Protein AF-A0A2J0MBX1-F1 (afdb_monomer)

pLDDT: mean 91.14, std 8.93, range [46.31, 98.25]

Radius of gyration: 15.86 Å; Cα contacts (8 Å, |Δi|>4): 265; chains: 1; bounding box: 44×38×38 Å

Mean predicted aligned error: 4.14 Å

Sequence (177 aa):
MKVDQFVPEKECLLCNGCCRYSQKQTVWAPLFLFDEIIGLTTKNIVPCCLFTHIDSHAGEAARIDLIEAEGGLFICPCFGLETNKCKIYAHRPFDCQLYPFLLARVSDKAYLAIDENCPYVKKFGSTQAMKDYVRYLVEFFSLVNIIKVIKGNPQIVQEYPHGVKILTLLPKLIGLK

Solvent-accessible surface area (backbone atoms only — not comparable to full-atom values): 10379 Å² total; per-residue (Å²): 123,88,70,78,68,85,64,51,66,72,61,56,52,72,47,85,66,76,63,58,37,87,49,68,81,53,90,83,46,55,45,28,47,33,70,54,49,52,60,31,33,80,66,68,74,42,71,65,83,40,38,75,64,48,63,98,52,94,78,53,58,26,43,52,53,46,40,84,46,82,93,75,32,19,27,41,74,54,46,36,78,93,74,48,38,57,78,44,65,95,69,54,34,49,51,63,43,48,44,59,40,45,43,32,44,56,95,65,34,32,25,41,24,34,39,63,76,40,69,66,40,71,74,43,61,84,39,69,68,43,56,52,50,51,50,51,50,56,54,53,57,63,34,70,69,48,37,50,52,44,68,76,35,39,81,66,46,35,74,73,95,68,63,64,47,81,72,44,79,38,80,81,50,57,78,58,114

Secondary structure (DSSP, 8-state):
-----SS-HHHHHH-SSTTEESSSS-TTSPEE-HHHHHHHHTTTSS-GGG-TT--SSTT--EEPPPEE-GGG-EE-TTEEGGGTEETTGGG--HHHHHTTEEEEEETTEEEEEEETT-HHHHHHTTSHHHHHHHHHHHHHTTSHHHHHHHHT-GGGSB---SSEEEEEE-GGGTT--

Structure (mmCIF, N/CA/C/O backbone):
data_AF-A0A2J0MBX1-F1
#
_entry.id   AF-A0A2J0MBX1-F1
#
loop_
_atom_site.group_PDB
_atom_site.id
_atom_site.type_symbol
_atom_site.label_atom_id
_atom_site.label_alt_id
_atom_site.label_comp_id
_atom_site.label_asym_id
_atom_site.label_entity_id
_atom_site.label_seq_id
_atom_site.pdbx_PDB_ins_code
_atom_site.Cartn_x
_atom_site.Cartn_y
_atom_site.Cartn_z
_atom_site.occupancy
_atom_site.B_iso_or_equiv
_atom_site.auth_seq_id
_atom_site.auth_comp_id
_atom_site.auth_asym_id
_atom_site.auth_atom_id
_atom_site.pdbx_PDB_model_num
ATOM 1 N N . MET A 1 1 ? -9.779 1.087 -5.135 1.00 87.75 1 MET A N 1
ATOM 2 C CA . MET A 1 1 ? -10.197 2.119 -4.144 1.00 87.75 1 MET A CA 1
ATOM 3 C C . MET A 1 1 ? -9.222 3.291 -4.229 1.00 87.75 1 MET A C 1
ATOM 5 O O . MET A 1 1 ? -8.153 3.100 -4.794 1.00 87.75 1 MET A O 1
ATOM 9 N N . LYS A 1 2 ? -9.551 4.485 -3.721 1.00 93.44 2 LYS A N 1
ATOM 10 C CA . LYS A 1 2 ? -8.602 5.613 -3.650 1.00 93.44 2 LYS A CA 1
ATOM 11 C C . LYS A 1 2 ? -8.719 6.328 -2.312 1.00 93.44 2 LYS A C 1
ATOM 13 O O . LYS A 1 2 ? -9.833 6.472 -1.813 1.00 93.44 2 LYS A O 1
ATOM 18 N N . VAL A 1 3 ? -7.581 6.758 -1.783 1.00 95.56 3 VAL A N 1
ATOM 19 C CA . VAL A 1 3 ? -7.469 7.577 -0.571 1.00 95.56 3 VAL A CA 1
ATOM 20 C C . VAL A 1 3 ? -6.581 8.778 -0.848 1.00 95.56 3 VAL A C 1
ATOM 22 O O . VAL A 1 3 ? -5.705 8.726 -1.719 1.00 95.56 3 VAL A O 1
ATOM 25 N N . ASP A 1 4 ? -6.806 9.848 -0.097 1.00 94.69 4 ASP A N 1
ATOM 26 C CA . ASP A 1 4 ? -5.941 11.020 -0.134 1.00 94.69 4 ASP A CA 1
ATOM 27 C C . ASP A 1 4 ? -4.517 10.626 0.273 1.00 94.69 4 ASP A C 1
ATOM 29 O O . ASP A 1 4 ? -4.304 9.631 0.954 1.00 94.69 4 ASP A O 1
ATOM 33 N N . GLN A 1 5 ? -3.501 11.343 -0.199 1.00 92.25 5 GLN A N 1
ATOM 34 C CA . GLN A 1 5 ? -2.116 10.979 0.100 1.00 92.25 5 GLN A CA 1
ATOM 35 C C . GLN A 1 5 ? -1.635 11.712 1.347 1.00 92.25 5 GLN A C 1
ATOM 37 O O . GLN A 1 5 ? -1.463 12.928 1.322 1.00 92.25 5 GLN A O 1
ATOM 42 N N . PHE A 1 6 ? -1.377 10.964 2.425 1.00 94.00 6 PHE A N 1
ATOM 43 C CA . PHE A 1 6 ? -0.777 11.539 3.631 1.00 94.00 6 PHE A CA 1
ATOM 44 C C . PHE A 1 6 ? 0.682 11.943 3.417 1.00 94.00 6 PHE A C 1
ATOM 46 O O . PHE A 1 6 ? 1.098 13.022 3.830 1.00 94.00 6 PHE A O 1
ATOM 53 N N . VAL A 1 7 ? 1.470 11.070 2.779 1.00 92.31 7 VAL A N 1
ATOM 54 C CA . VAL A 1 7 ? 2.867 11.362 2.447 1.00 92.31 7 VAL A CA 1
ATOM 55 C C . VAL A 1 7 ? 2.900 12.076 1.099 1.00 92.31 7 VAL A C 1
ATOM 57 O O . VAL A 1 7 ? 2.473 11.489 0.101 1.00 92.31 7 VAL A O 1
ATOM 60 N N . PRO A 1 8 ? 3.425 13.311 1.026 1.00 92.25 8 PRO A N 1
ATOM 61 C CA . PRO A 1 8 ? 3.557 14.016 -0.240 1.00 92.25 8 PRO A CA 1
ATOM 62 C C . PRO A 1 8 ? 4.431 13.241 -1.226 1.00 92.25 8 PRO A C 1
ATOM 64 O O . PRO A 1 8 ? 5.430 12.628 -0.843 1.00 92.25 8 PRO A O 1
ATOM 67 N N . GLU A 1 9 ? 4.114 13.336 -2.516 1.00 91.44 9 GLU A N 1
ATOM 68 C CA . GLU A 1 9 ? 4.845 12.613 -3.562 1.00 91.44 9 GLU A CA 1
ATOM 69 C C . GLU A 1 9 ? 6.347 12.885 -3.537 1.00 91.44 9 GLU A C 1
ATOM 71 O O . GLU A 1 9 ? 7.152 11.955 -3.563 1.00 91.44 9 GLU A O 1
ATOM 76 N N . LYS A 1 10 ? 6.726 14.157 -3.392 1.00 91.19 10 LYS A N 1
ATOM 77 C CA . LYS A 1 10 ? 8.128 14.567 -3.298 1.00 91.19 10 LYS A CA 1
ATOM 78 C C . LYS A 1 10 ? 8.862 13.865 -2.150 1.00 91.19 10 LYS A C 1
ATOM 80 O O . LYS A 1 10 ? 10.000 13.454 -2.326 1.00 91.19 10 LYS A O 1
ATOM 85 N N . GLU A 1 11 ? 8.217 13.707 -0.998 1.00 91.06 11 GLU A N 1
ATOM 86 C CA . GLU A 1 11 ? 8.810 13.047 0.172 1.00 91.06 11 GLU A CA 1
AT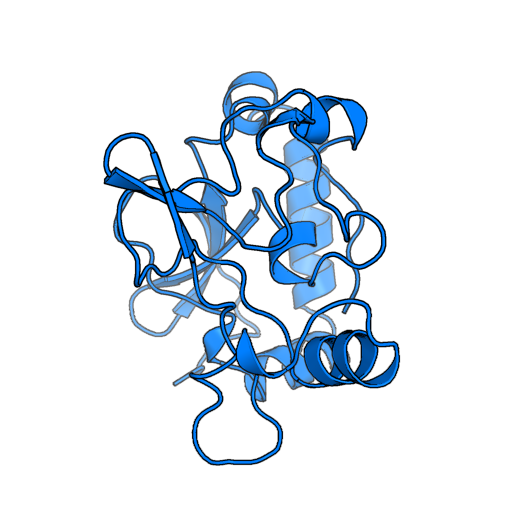OM 87 C C . GLU A 1 11 ? 8.931 11.536 -0.054 1.00 91.06 11 GLU A C 1
ATOM 89 O O . GLU A 1 11 ? 9.944 10.930 0.286 1.00 91.06 11 GLU A O 1
ATOM 94 N N . CYS A 1 12 ? 7.925 10.926 -0.689 1.00 88.81 12 CYS A N 1
ATOM 95 C CA . CYS A 1 12 ? 7.938 9.507 -1.034 1.00 88.81 12 CYS A CA 1
ATOM 96 C C . CYS A 1 12 ? 9.039 9.170 -2.055 1.00 88.81 12 CYS A C 1
ATOM 98 O O . CYS A 1 12 ? 9.789 8.221 -1.847 1.00 88.81 12 CYS A O 1
ATOM 100 N N . LEU A 1 13 ? 9.180 9.957 -3.126 1.00 87.06 13 LEU A N 1
ATOM 101 C CA . LEU A 1 13 ? 10.166 9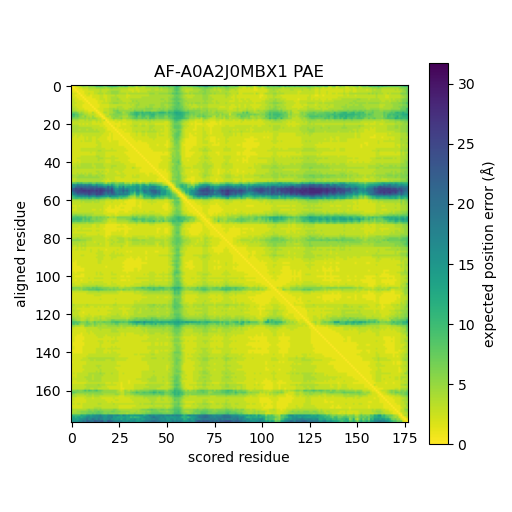.714 -4.190 1.00 87.06 13 LEU A CA 1
ATOM 102 C C . LEU A 1 13 ? 11.613 10.021 -3.771 1.00 87.06 13 LEU A C 1
ATOM 104 O O . LEU A 1 13 ? 12.551 9.502 -4.373 1.00 87.06 13 LEU A O 1
ATOM 108 N N . LEU A 1 14 ? 11.809 10.852 -2.745 1.00 88.06 14 LEU A N 1
ATOM 109 C CA . LEU A 1 14 ? 13.121 11.074 -2.127 1.00 88.06 14 LEU A CA 1
ATOM 110 C C . LEU A 1 14 ? 13.459 10.012 -1.068 1.00 88.06 14 LEU A C 1
ATOM 112 O O . LEU A 1 14 ? 14.599 9.934 -0.612 1.00 88.06 14 LEU A O 1
ATOM 116 N N . CYS A 1 15 ? 12.484 9.196 -0.663 1.00 85.06 15 CYS A N 1
ATOM 117 C CA . CYS A 1 15 ? 12.670 8.160 0.341 1.00 85.06 15 CYS A CA 1
ATOM 118 C C . CYS A 1 15 ? 13.356 6.925 -0.265 1.00 85.06 15 CYS A C 1
ATOM 120 O O . CYS A 1 15 ? 12.970 6.432 -1.323 1.00 85.06 15 CYS A O 1
ATOM 122 N N . ASN A 1 16 ? 14.339 6.377 0.451 1.00 83.62 16 ASN A N 1
ATOM 123 C CA . ASN A 1 16 ? 14.992 5.102 0.124 1.00 83.62 16 ASN A CA 1
ATOM 124 C C . ASN A 1 16 ? 14.451 3.924 0.957 1.00 83.62 16 ASN A C 1
ATOM 126 O O . ASN A 1 16 ? 15.064 2.862 0.992 1.00 83.62 16 ASN A O 1
ATOM 130 N N . GLY A 1 17 ? 13.328 4.118 1.657 1.00 81.31 17 GLY A N 1
ATOM 131 C CA . GLY A 1 17 ? 12.754 3.114 2.555 1.00 81.31 17 GLY A CA 1
ATOM 132 C C . GLY A 1 17 ? 11.987 2.018 1.817 1.00 81.31 17 GLY A C 1
ATOM 133 O O . GLY A 1 17 ? 12.333 0.847 1.897 1.00 81.31 17 GLY A O 1
ATOM 134 N N . CYS A 1 18 ? 10.930 2.389 1.095 1.00 85.94 18 CYS A N 1
ATOM 135 C CA . CYS A 1 18 ? 9.987 1.425 0.525 1.00 85.94 18 CYS A CA 1
ATOM 136 C C . CYS A 1 18 ? 10.464 0.823 -0.807 1.00 85.94 18 CYS A C 1
ATOM 138 O O . CYS A 1 18 ? 11.395 1.321 -1.443 1.00 85.94 18 CYS A O 1
ATOM 140 N N . CYS A 1 19 ? 9.755 -0.225 -1.246 1.00 92.69 19 CYS A N 1
ATOM 141 C CA . CYS A 1 19 ? 10.004 -1.014 -2.462 1.00 92.69 19 CYS A CA 1
ATOM 142 C C . CYS A 1 19 ? 11.275 -1.881 -2.445 1.00 92.69 19 CYS A C 1
ATOM 144 O O . CYS A 1 19 ? 11.653 -2.408 -3.493 1.00 92.69 19 CYS A O 1
ATOM 146 N N . ARG A 1 20 ? 11.903 -2.042 -1.275 1.00 93.69 20 ARG A N 1
ATOM 147 C CA . ARG A 1 20 ? 13.081 -2.879 -1.025 1.00 93.69 20 ARG A CA 1
ATOM 148 C C . ARG A 1 20 ? 12.805 -3.764 0.183 1.00 93.69 20 ARG A C 1
ATOM 150 O O . ARG A 1 20 ? 12.264 -3.289 1.179 1.00 93.69 20 ARG A O 1
ATOM 157 N N . TYR A 1 21 ? 13.171 -5.030 0.091 1.00 93.94 21 TYR A N 1
ATOM 158 C CA . TYR A 1 21 ? 12.755 -6.063 1.026 1.00 93.94 21 TYR A CA 1
ATOM 159 C C . TYR A 1 21 ? 13.906 -7.030 1.285 1.00 93.94 21 TYR A C 1
ATOM 161 O O . TYR A 1 21 ? 14.690 -7.340 0.389 1.00 93.94 21 TYR A O 1
ATOM 169 N N . SER A 1 22 ? 13.995 -7.530 2.515 1.00 92.94 22 SER A N 1
ATOM 170 C CA . SER A 1 22 ? 14.980 -8.544 2.911 1.00 92.94 22 SER A CA 1
ATOM 171 C C . SER A 1 22 ? 14.558 -9.970 2.546 1.00 92.94 22 SER A C 1
ATOM 173 O O . SER A 1 22 ? 15.372 -10.886 2.611 1.00 92.94 22 SER A O 1
ATOM 175 N N . GLN A 1 23 ? 13.289 -10.176 2.185 1.00 93.88 23 GLN A N 1
ATOM 176 C CA . GLN A 1 23 ? 12.707 -11.483 1.886 1.00 93.88 23 GLN A CA 1
ATOM 177 C C . GLN A 1 23 ? 11.853 -11.412 0.622 1.00 93.88 23 GLN A C 1
ATOM 179 O O . GLN A 1 23 ? 11.137 -10.433 0.412 1.00 93.88 23 GLN A O 1
ATOM 184 N N . LYS A 1 24 ? 11.894 -12.479 -0.186 1.00 93.88 24 LYS A N 1
ATOM 185 C CA . LYS A 1 24 ? 11.110 -12.606 -1.424 1.00 93.88 24 LYS A CA 1
ATOM 186 C C . LYS A 1 24 ? 9.607 -12.665 -1.167 1.00 93.88 24 LYS A C 1
ATOM 188 O O . LYS A 1 24 ? 8.833 -12.005 -1.847 1.00 93.88 24 LYS A O 1
ATOM 193 N N . GLN A 1 25 ? 9.209 -13.473 -0.189 1.00 92.19 25 GLN A N 1
ATOM 194 C CA . GLN A 1 25 ? 7.826 -13.606 0.250 1.00 92.19 25 GLN A CA 1
ATOM 195 C C . GLN A 1 25 ? 7.668 -12.813 1.538 1.00 92.19 25 GLN A C 1
ATOM 197 O O . GLN A 1 25 ? 8.291 -13.129 2.550 1.00 92.19 25 GLN A O 1
ATOM 202 N N . THR A 1 26 ? 6.879 -11.745 1.492 1.00 92.50 26 THR A N 1
ATOM 203 C CA . THR A 1 26 ? 6.712 -10.859 2.639 1.00 92.50 26 THR A CA 1
ATOM 204 C C . THR A 1 26 ? 5.374 -10.136 2.595 1.00 92.50 26 THR A C 1
ATOM 206 O O . THR A 1 26 ? 4.898 -9.739 1.531 1.00 92.50 26 THR A O 1
ATOM 209 N N . VAL A 1 27 ? 4.779 -9.917 3.769 1.00 93.06 27 VAL A N 1
ATOM 210 C CA . VAL A 1 27 ? 3.520 -9.167 3.925 1.00 93.06 27 VAL A CA 1
ATOM 211 C C . VAL A 1 27 ? 3.654 -7.683 3.560 1.00 93.06 27 VAL A C 1
ATOM 213 O O . VAL A 1 27 ? 2.653 -6.983 3.417 1.00 93.06 27 VAL A O 1
ATOM 216 N N . TRP A 1 28 ? 4.891 -7.207 3.411 1.00 93.88 28 TRP A N 1
ATOM 217 C CA . TRP A 1 28 ? 5.235 -5.832 3.052 1.00 93.88 28 TRP A CA 1
ATOM 218 C C . TRP A 1 28 ? 5.289 -5.587 1.538 1.00 93.88 28 TRP A C 1
ATOM 220 O O . TRP A 1 28 ? 5.348 -4.435 1.099 1.00 93.88 28 TRP A O 1
ATOM 230 N N . ALA A 1 29 ? 5.296 -6.652 0.729 1.00 94.75 29 ALA A N 1
ATOM 231 C CA . ALA A 1 29 ? 5.217 -6.540 -0.721 1.00 94.75 29 ALA A CA 1
ATOM 232 C C . ALA A 1 29 ? 3.825 -6.015 -1.101 1.00 94.75 29 ALA A C 1
ATOM 234 O O . ALA A 1 29 ? 2.849 -6.510 -0.540 1.00 94.75 29 ALA A O 1
ATOM 235 N N . PRO A 1 30 ? 3.686 -5.059 -2.035 1.00 95.19 30 PRO A N 1
ATOM 236 C CA . PRO A 1 30 ? 2.394 -4.439 -2.294 1.00 95.19 30 PRO A CA 1
ATOM 237 C C . PRO A 1 30 ? 1.324 -5.446 -2.712 1.00 95.19 30 PRO A C 1
ATOM 239 O O . PRO A 1 30 ? 1.546 -6.259 -3.615 1.00 95.19 30 PRO A O 1
ATOM 242 N N . LEU A 1 31 ? 0.160 -5.354 -2.077 1.00 94.88 31 LEU A N 1
ATOM 243 C CA . LEU A 1 31 ? -1.049 -6.062 -2.474 1.00 94.88 31 LEU A CA 1
ATOM 244 C C . LEU A 1 31 ? -1.851 -5.212 -3.471 1.00 94.88 31 LEU A C 1
ATOM 246 O O . LEU A 1 31 ? -2.106 -4.030 -3.242 1.00 94.88 31 LEU A O 1
ATOM 250 N N . PHE A 1 32 ? -2.283 -5.826 -4.566 1.00 95.31 32 PHE A N 1
ATOM 251 C CA . PHE A 1 32 ? -3.124 -5.207 -5.583 1.00 95.31 32 PHE A CA 1
ATOM 252 C C . PHE A 1 32 ? -4.500 -5.854 -5.562 1.00 95.31 32 PHE A C 1
ATOM 254 O O . PHE A 1 32 ? -4.608 -7.078 -5.562 1.00 95.31 32 PHE A O 1
ATOM 261 N N . LEU A 1 33 ? -5.557 -5.043 -5.593 1.00 93.69 33 LEU A N 1
ATOM 262 C CA . LEU A 1 33 ? -6.912 -5.555 -5.792 1.00 93.69 33 LEU A CA 1
ATOM 263 C C . LEU A 1 33 ? -7.064 -6.110 -7.207 1.00 93.69 33 LEU A C 1
ATOM 265 O O . LEU A 1 33 ? -6.422 -5.621 -8.135 1.00 93.69 33 LEU A O 1
ATOM 269 N N . PHE A 1 34 ? -7.976 -7.061 -7.395 1.00 92.00 34 PHE A N 1
ATOM 270 C CA . PHE A 1 34 ? -8.207 -7.671 -8.704 1.00 92.00 34 PHE A CA 1
ATOM 271 C C . PHE A 1 34 ? -8.455 -6.636 -9.817 1.00 92.00 34 PHE A C 1
ATOM 273 O O . PHE A 1 34 ? -7.783 -6.658 -10.846 1.00 92.00 34 PHE A O 1
ATOM 280 N N . ASP A 1 35 ? -9.332 -5.656 -9.581 1.00 92.75 35 ASP A N 1
ATOM 281 C CA . ASP A 1 35 ? -9.609 -4.584 -10.549 1.00 92.75 35 ASP A CA 1
ATOM 282 C C . ASP A 1 35 ? -8.369 -3.725 -10.863 1.00 92.75 35 ASP A C 1
ATOM 284 O O . ASP A 1 35 ? -8.226 -3.206 -11.973 1.00 92.75 35 ASP A O 1
ATOM 288 N N . GLU A 1 36 ? -7.451 -3.574 -9.902 1.00 95.44 36 GLU A N 1
ATOM 289 C CA . GLU A 1 36 ? -6.185 -2.860 -10.098 1.00 95.44 36 GLU A CA 1
ATOM 290 C C . GLU A 1 36 ? -5.234 -3.685 -10.974 1.00 95.44 36 GLU A C 1
ATOM 292 O O . GLU A 1 36 ? -4.646 -3.141 -11.910 1.00 95.44 36 GLU A O 1
ATOM 297 N N . ILE A 1 37 ? -5.147 -4.999 -10.738 1.00 94.44 37 ILE A N 1
ATOM 298 C CA . ILE A 1 37 ? -4.373 -5.935 -11.568 1.00 94.44 37 ILE A CA 1
ATOM 299 C C . ILE A 1 37 ? -4.902 -5.919 -13.004 1.00 94.44 37 ILE A C 1
ATOM 301 O O . ILE A 1 37 ? -4.134 -5.694 -13.943 1.00 94.44 37 ILE A O 1
ATOM 305 N N . ILE A 1 38 ? -6.211 -6.097 -13.198 1.00 93.56 38 ILE A N 1
ATOM 306 C CA . ILE A 1 38 ? -6.838 -6.069 -14.527 1.00 93.56 38 ILE A CA 1
ATOM 307 C C . ILE A 1 38 ? -6.591 -4.722 -15.209 1.00 93.56 38 ILE A C 1
ATOM 309 O O . ILE A 1 38 ? -6.163 -4.682 -16.364 1.00 93.56 38 ILE A O 1
ATOM 313 N N . GLY A 1 39 ? -6.788 -3.609 -14.501 1.00 94.38 39 GLY A N 1
ATOM 314 C CA . GLY A 1 39 ? -6.584 -2.272 -15.053 1.00 94.38 39 GLY A CA 1
ATOM 315 C C . GLY A 1 39 ? -5.144 -1.993 -15.497 1.00 94.38 39 GLY A C 1
ATOM 316 O O . GLY A 1 39 ? -4.944 -1.254 -16.462 1.00 94.38 39 GLY A O 1
ATOM 317 N N . LEU A 1 40 ? -4.149 -2.572 -14.823 1.00 95.62 40 LEU A N 1
ATOM 318 C CA . LEU A 1 40 ? -2.731 -2.419 -15.163 1.00 95.62 40 LEU A CA 1
ATOM 319 C C . LEU A 1 40 ? -2.293 -3.358 -16.288 1.00 95.62 40 LEU A C 1
ATOM 321 O O . LEU A 1 40 ? -1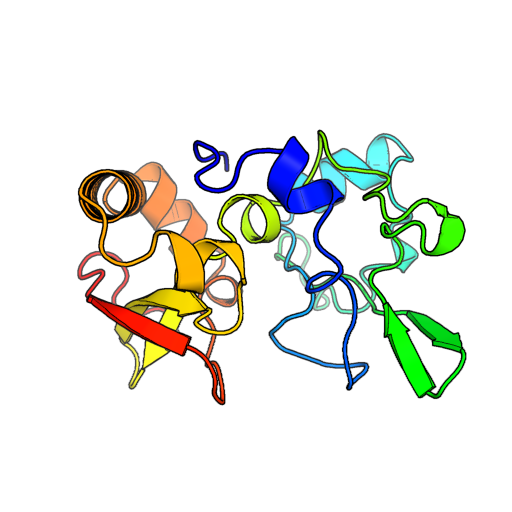.579 -2.937 -17.199 1.00 95.62 40 LEU A O 1
ATOM 325 N N . THR A 1 41 ? -2.723 -4.616 -16.232 1.00 94.12 41 THR A N 1
ATOM 326 C CA . THR A 1 41 ? -2.306 -5.664 -17.173 1.00 94.12 41 THR A CA 1
ATOM 327 C C . THR A 1 41 ? -2.938 -5.479 -18.547 1.00 94.12 41 THR A C 1
ATOM 329 O O . THR A 1 41 ? -2.230 -5.512 -19.549 1.00 94.12 41 THR A O 1
ATOM 332 N N . THR A 1 42 ? -4.234 -5.162 -18.618 1.00 94.25 42 THR A N 1
ATOM 333 C CA . THR A 1 42 ? -4.932 -4.894 -19.896 1.00 94.25 42 THR A CA 1
ATOM 334 C C . THR A 1 42 ? -4.389 -3.670 -20.634 1.00 94.25 42 THR A C 1
ATOM 336 O O . THR A 1 42 ? -4.474 -3.591 -21.857 1.00 94.25 42 THR A O 1
ATOM 339 N N . LYS A 1 43 ? -3.794 -2.722 -19.901 1.00 95.94 43 LYS A N 1
ATOM 340 C CA . LYS A 1 43 ? -3.130 -1.534 -20.454 1.00 95.94 43 LYS A CA 1
ATOM 341 C C . LYS A 1 43 ? -1.637 -1.739 -20.716 1.00 95.94 43 LYS A C 1
ATOM 343 O O . LYS A 1 43 ? -0.968 -0.783 -21.095 1.00 95.94 43 LYS A O 1
ATOM 348 N N . ASN A 1 44 ? -1.110 -2.946 -20.500 1.00 95.00 44 ASN A N 1
ATOM 349 C CA . ASN A 1 44 ? 0.315 -3.273 -20.611 1.00 95.00 44 ASN A CA 1
ATOM 350 C C . ASN A 1 44 ? 1.232 -2.390 -19.738 1.00 95.00 44 ASN A C 1
ATOM 352 O O . ASN A 1 44 ? 2.385 -2.151 -20.088 1.00 95.00 44 ASN A O 1
ATOM 356 N N . ILE A 1 45 ? 0.734 -1.898 -18.597 1.00 95.81 45 ILE A N 1
ATOM 357 C CA . ILE A 1 45 ? 1.520 -1.089 -17.648 1.00 95.81 45 ILE A CA 1
ATOM 358 C C . ILE A 1 45 ? 2.365 -1.999 -16.745 1.00 95.81 45 ILE A C 1
ATOM 360 O O . ILE A 1 45 ? 3.517 -1.689 -16.445 1.00 95.81 45 ILE A O 1
ATOM 364 N N . VAL A 1 46 ? 1.793 -3.125 -16.308 1.00 95.12 46 VAL A N 1
ATOM 365 C CA . VAL A 1 46 ? 2.469 -4.152 -15.503 1.00 95.12 46 VAL A CA 1
ATOM 366 C C . VAL A 1 46 ? 2.182 -5.521 -16.126 1.00 95.12 46 VAL A C 1
ATOM 368 O O . VAL A 1 46 ? 1.012 -5.818 -16.369 1.00 95.12 46 VAL A O 1
ATOM 371 N N . PRO A 1 47 ? 3.198 -6.361 -16.396 1.00 93.56 47 PRO A N 1
ATOM 372 C CA . PRO A 1 47 ? 2.984 -7.723 -16.880 1.00 93.56 47 PRO A CA 1
ATOM 373 C C . PRO A 1 47 ? 2.163 -8.575 -15.904 1.00 93.56 47 PRO A C 1
ATOM 375 O O . PRO A 1 47 ? 2.422 -8.573 -14.702 1.00 93.56 47 PRO A O 1
ATOM 378 N N . CYS A 1 48 ? 1.210 -9.357 -16.418 1.00 89.81 48 CYS A N 1
ATOM 379 C CA . CYS A 1 48 ? 0.383 -10.246 -15.591 1.00 89.81 48 CYS A CA 1
ATOM 380 C C . CYS A 1 48 ? 1.195 -11.349 -14.897 1.00 89.81 48 CYS A C 1
ATOM 382 O O . CYS A 1 48 ? 0.835 -11.779 -13.807 1.00 89.81 48 CYS A O 1
ATOM 384 N N . CYS A 1 49 ? 2.323 -11.758 -15.483 1.00 90.50 49 CYS A N 1
ATOM 385 C CA . CYS A 1 49 ? 3.227 -12.754 -14.913 1.00 90.50 49 CYS A CA 1
ATOM 386 C C . CYS A 1 49 ? 3.953 -12.296 -13.638 1.00 90.50 49 CYS A C 1
ATOM 388 O O . CYS A 1 49 ? 4.695 -13.086 -13.073 1.00 90.50 49 CYS A O 1
ATOM 390 N N . LEU A 1 50 ? 3.759 -11.052 -13.187 1.00 93.12 50 LEU A N 1
ATOM 391 C CA . LEU A 1 50 ? 4.252 -10.559 -11.895 1.00 93.12 50 LEU A CA 1
ATOM 392 C C . LEU A 1 50 ? 3.250 -10.775 -10.750 1.00 93.12 50 LEU A C 1
ATOM 394 O O . LEU A 1 50 ? 3.467 -10.275 -9.652 1.00 93.12 50 LEU A O 1
ATOM 398 N N . PHE A 1 51 ? 2.140 -11.463 -11.013 1.00 90.31 51 PHE A N 1
ATOM 399 C CA . PHE A 1 51 ? 1.116 -11.810 -10.031 1.00 90.31 51 PHE A CA 1
ATOM 400 C C . PHE A 1 51 ? 0.889 -13.329 -10.041 1.00 90.31 51 PHE A C 1
ATOM 402 O O . PHE A 1 51 ? -0.225 -13.800 -10.265 1.00 90.31 51 PHE A O 1
ATOM 409 N N . THR A 1 52 ? 1.954 -14.119 -9.869 1.00 77.62 52 THR A N 1
ATOM 410 C CA . THR A 1 52 ? 1.871 -15.593 -9.955 1.00 77.62 52 THR A CA 1
ATOM 411 C C . THR A 1 52 ? 1.148 -16.232 -8.772 1.00 77.62 52 THR A C 1
ATOM 413 O O . THR A 1 52 ? 0.678 -17.360 -8.886 1.00 77.62 52 THR A O 1
ATOM 416 N N . HIS A 1 53 ? 0.996 -15.494 -7.670 1.00 67.69 53 HIS A N 1
ATOM 417 C CA . HIS A 1 53 ? 0.198 -15.866 -6.501 1.00 67.69 53 HIS A CA 1
ATOM 418 C C . HIS A 1 53 ? -1.269 -15.422 -6.588 1.00 67.69 53 HIS A C 1
ATOM 420 O O . HIS A 1 53 ? -1.919 -15.275 -5.556 1.00 67.69 53 HIS A O 1
ATOM 426 N N . ILE A 1 54 ? -1.805 -15.165 -7.786 1.00 60.53 54 ILE A N 1
ATOM 427 C CA . ILE A 1 54 ? -3.261 -15.189 -7.946 1.00 60.53 54 ILE A CA 1
ATOM 428 C C . ILE A 1 54 ? -3.667 -16.623 -7.618 1.00 60.53 54 ILE A C 1
ATOM 430 O O . ILE A 1 54 ? -3.425 -17.535 -8.414 1.00 60.53 54 ILE A O 1
ATOM 434 N N . ASP A 1 55 ? -4.221 -16.826 -6.420 1.00 51.62 55 ASP A N 1
ATOM 435 C CA . ASP A 1 55 ? -4.882 -18.076 -6.089 1.00 51.62 55 ASP A CA 1
ATOM 436 C C . ASP A 1 55 ? -5.832 -18.390 -7.243 1.00 51.62 55 ASP A C 1
ATOM 438 O O . ASP A 1 55 ? -6.415 -17.493 -7.852 1.00 51.62 55 ASP A O 1
ATOM 442 N N . SER A 1 56 ? -5.911 -19.663 -7.620 1.00 46.31 56 SER A N 1
ATOM 443 C CA . SER A 1 56 ? -6.589 -20.197 -8.815 1.00 46.31 56 SER A CA 1
ATOM 444 C C . SER A 1 56 ? -8.098 -19.873 -8.939 1.00 46.31 56 SER A C 1
ATOM 446 O O . SER A 1 56 ? -8.835 -20.532 -9.673 1.00 46.31 56 SER A O 1
ATOM 448 N N . HIS A 1 57 ? -8.590 -18.881 -8.207 1.00 48.41 57 HIS A N 1
ATOM 449 C CA . HIS A 1 57 ? -9.925 -18.321 -8.206 1.00 48.41 57 HIS A CA 1
ATOM 450 C C . HIS A 1 57 ? -9.879 -16.934 -8.861 1.00 48.41 57 HIS A C 1
ATOM 452 O O . HIS A 1 57 ? -9.309 -15.972 -8.352 1.00 48.41 57 HIS A O 1
ATOM 458 N N . ALA A 1 58 ? -10.476 -16.833 -10.049 1.00 56.69 58 ALA A N 1
ATOM 459 C CA . ALA A 1 58 ? -10.620 -15.566 -10.750 1.00 56.69 58 ALA A CA 1
ATOM 460 C C . ALA A 1 58 ? -11.359 -14.547 -9.861 1.00 56.69 58 ALA A C 1
ATOM 462 O O . ALA A 1 58 ? -12.494 -14.797 -9.459 1.00 56.69 58 ALA A O 1
ATOM 463 N N . GLY A 1 59 ? -10.735 -13.396 -9.588 1.00 67.81 59 GLY A N 1
ATOM 464 C CA . GLY A 1 59 ? -11.367 -12.288 -8.862 1.00 67.81 59 GLY A CA 1
ATOM 465 C C . GLY A 1 59 ? -10.679 -11.838 -7.571 1.00 67.81 59 GLY A C 1
ATOM 466 O O . GLY A 1 59 ? -11.193 -10.929 -6.922 1.00 67.81 59 GLY A O 1
ATOM 467 N N . GLU A 1 60 ? -9.544 -12.425 -7.189 1.00 82.56 60 GLU A N 1
ATOM 468 C CA . GLU A 1 60 ? -8.894 -12.125 -5.906 1.00 82.56 60 GLU A CA 1
ATOM 469 C C . GLU A 1 60 ? -7.774 -11.076 -6.003 1.00 82.56 60 GLU A C 1
ATOM 471 O O . GLU A 1 60 ? -7.117 -10.910 -7.035 1.00 82.56 60 GLU A O 1
ATOM 476 N N . ALA A 1 61 ? -7.561 -10.334 -4.909 1.00 89.25 61 ALA A N 1
ATOM 477 C CA . ALA A 1 61 ? -6.393 -9.475 -4.748 1.00 89.25 61 ALA A CA 1
ATOM 478 C C . ALA A 1 61 ? -5.124 -10.322 -4.581 1.00 89.25 61 ALA A C 1
ATOM 480 O O . ALA A 1 61 ? -5.146 -11.316 -3.855 1.00 89.25 61 ALA A O 1
ATOM 481 N N . ALA A 1 62 ? -4.016 -9.889 -5.180 1.00 91.31 62 ALA A N 1
ATOM 482 C CA . ALA A 1 62 ? -2.748 -10.612 -5.163 1.00 91.31 62 ALA A CA 1
ATOM 483 C C . ALA A 1 62 ? -1.571 -9.683 -4.864 1.00 91.31 62 ALA A C 1
ATOM 485 O O . ALA A 1 62 ? -1.587 -8.490 -5.184 1.00 91.31 62 ALA A O 1
ATOM 486 N N . ARG A 1 63 ? -0.531 -10.234 -4.235 1.00 93.38 63 ARG A N 1
ATOM 487 C CA . ARG A 1 63 ? 0.734 -9.517 -4.053 1.00 93.38 63 ARG A CA 1
ATOM 488 C C . ARG A 1 63 ? 1.543 -9.582 -5.336 1.00 93.38 63 ARG A C 1
ATOM 490 O O . ARG A 1 63 ? 1.502 -10.581 -6.047 1.00 93.38 63 ARG A O 1
ATOM 497 N N . ILE A 1 64 ? 2.267 -8.506 -5.614 1.00 95.00 64 ILE A N 1
ATOM 498 C CA . ILE A 1 64 ? 3.226 -8.503 -6.713 1.00 95.00 64 ILE A CA 1
ATOM 499 C C . ILE A 1 64 ? 4.461 -9.325 -6.334 1.00 95.00 64 ILE A C 1
ATOM 501 O O . ILE A 1 64 ? 4.979 -9.208 -5.219 1.00 95.00 64 ILE A O 1
ATOM 505 N N . ASP A 1 65 ? 4.950 -10.119 -7.276 1.00 95.12 65 ASP A N 1
ATOM 506 C CA . ASP A 1 65 ? 6.136 -10.942 -7.095 1.00 95.12 65 ASP A CA 1
ATOM 507 C C . ASP A 1 65 ? 7.380 -10.059 -7.054 1.00 95.12 65 ASP A C 1
ATOM 509 O O . ASP A 1 65 ? 7.672 -9.294 -7.980 1.00 95.12 65 ASP A O 1
ATOM 513 N N . LEU A 1 66 ? 8.124 -10.161 -5.954 1.00 96.31 66 LEU A N 1
ATOM 514 C CA . LEU A 1 66 ? 9.384 -9.453 -5.807 1.00 96.31 66 LEU A CA 1
ATOM 515 C C . LEU A 1 66 ? 10.473 -10.117 -6.653 1.00 96.31 66 LEU A C 1
ATOM 517 O O . LEU A 1 66 ? 10.579 -11.346 -6.721 1.00 96.31 66 LEU A O 1
ATOM 521 N N . ILE A 1 67 ? 11.323 -9.284 -7.248 1.00 96.00 67 ILE A N 1
ATOM 522 C CA . ILE A 1 67 ? 12.481 -9.721 -8.030 1.00 96.00 67 ILE A CA 1
ATOM 523 C C . ILE A 1 67 ? 13.762 -9.535 -7.221 1.00 96.00 67 ILE A C 1
ATOM 525 O O . ILE A 1 67 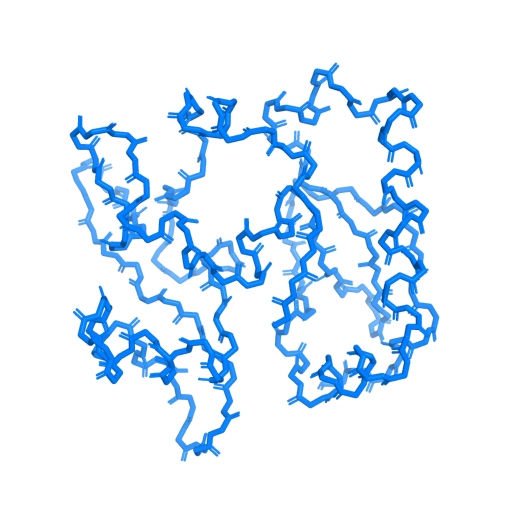? 13.859 -8.624 -6.399 1.00 96.00 67 ILE A O 1
ATOM 529 N N . GLU A 1 68 ? 14.739 -10.404 -7.451 1.00 96.12 68 GLU A N 1
ATOM 530 C CA . GLU A 1 68 ? 16.066 -10.272 -6.850 1.00 96.12 68 GLU A CA 1
ATOM 531 C C . GLU A 1 68 ? 16.800 -9.058 -7.425 1.00 96.12 68 GLU A C 1
ATOM 533 O O . GLU A 1 68 ? 16.725 -8.764 -8.620 1.00 96.12 68 GLU A O 1
ATOM 538 N N . ALA A 1 69 ? 17.502 -8.353 -6.548 1.00 92.50 69 ALA A N 1
ATOM 539 C CA . ALA A 1 69 ? 18.411 -7.266 -6.861 1.00 92.50 69 ALA A CA 1
ATOM 540 C C . ALA A 1 69 ? 19.806 -7.582 -6.300 1.00 92.50 69 ALA A C 1
ATOM 542 O O . ALA A 1 69 ? 20.001 -8.540 -5.545 1.00 92.50 69 ALA A O 1
ATOM 543 N N . GLU A 1 70 ? 20.792 -6.763 -6.661 1.00 87.44 70 GLU A N 1
ATOM 544 C CA . GLU A 1 70 ? 22.152 -6.906 -6.144 1.00 87.44 70 GLU A CA 1
ATOM 545 C C . GLU A 1 70 ? 22.202 -6.859 -4.608 1.00 87.44 70 GLU A C 1
ATOM 547 O O . GLU A 1 70 ? 21.374 -6.231 -3.942 1.00 87.44 70 GLU A O 1
ATOM 552 N N . GLY A 1 71 ? 23.193 -7.544 -4.033 1.00 86.25 71 GLY A N 1
ATOM 553 C CA . GLY A 1 71 ? 23.396 -7.579 -2.583 1.00 86.25 71 GLY A CA 1
ATOM 554 C C . GLY A 1 71 ? 22.398 -8.450 -1.813 1.00 86.25 71 GLY A C 1
ATOM 555 O O . GLY A 1 71 ? 22.304 -8.317 -0.596 1.00 86.25 71 GLY A O 1
ATOM 556 N N . GLY A 1 72 ? 21.658 -9.334 -2.493 1.00 88.31 72 GLY A N 1
ATOM 557 C CA . GLY A 1 72 ? 20.718 -10.264 -1.853 1.00 88.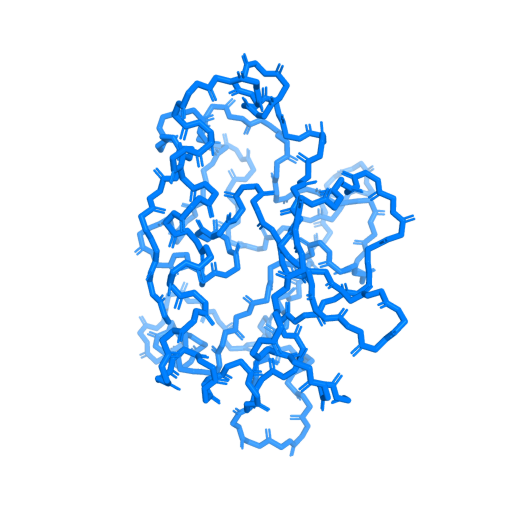31 72 GLY A CA 1
ATOM 558 C C . GLY A 1 72 ? 19.412 -9.613 -1.389 1.00 88.31 72 GLY A C 1
ATOM 559 O O . GLY A 1 72 ? 18.708 -10.172 -0.550 1.00 88.31 72 GLY A O 1
ATOM 560 N N . LEU A 1 73 ? 19.095 -8.425 -1.910 1.00 93.06 73 LEU A N 1
ATOM 561 C CA . LEU A 1 73 ? 17.829 -7.743 -1.662 1.00 93.06 73 LEU A CA 1
ATOM 562 C C . LEU A 1 73 ? 16.764 -8.189 -2.663 1.00 93.06 73 LEU A C 1
ATOM 564 O O . LEU A 1 73 ? 17.060 -8.598 -3.783 1.00 93.06 73 LEU A O 1
ATOM 568 N N . PHE A 1 74 ? 15.506 -8.023 -2.276 1.00 96.31 74 PHE A N 1
ATOM 569 C CA . PHE A 1 74 ? 14.359 -8.166 -3.163 1.00 96.31 74 PHE A CA 1
ATOM 570 C C . PHE A 1 74 ? 13.715 -6.801 -3.377 1.00 96.31 74 PHE A C 1
ATOM 572 O O . PHE A 1 74 ? 13.613 -6.001 -2.446 1.00 96.31 74 PHE A O 1
ATOM 579 N N . ILE A 1 75 ? 13.263 -6.511 -4.592 1.00 96.44 75 ILE A N 1
ATOM 580 C CA . ILE A 1 75 ? 12.625 -5.235 -4.924 1.00 96.44 75 ILE A CA 1
ATOM 581 C C . ILE A 1 75 ? 11.289 -5.448 -5.620 1.00 96.44 75 ILE A C 1
ATOM 583 O O . ILE A 1 75 ? 11.052 -6.456 -6.286 1.00 96.44 75 ILE A O 1
ATOM 587 N N . CYS A 1 76 ? 10.408 -4.458 -5.490 1.00 96.69 76 CYS A N 1
ATOM 588 C CA . CYS A 1 76 ? 9.206 -4.403 -6.314 1.00 96.69 76 CYS A CA 1
ATOM 589 C C . CYS A 1 76 ? 9.614 -4.212 -7.791 1.00 96.69 76 CYS A C 1
ATOM 591 O O . CYS A 1 76 ? 10.376 -3.291 -8.084 1.00 96.69 76 CYS A O 1
ATOM 593 N N . PRO A 1 77 ? 9.094 -4.993 -8.753 1.00 96.31 77 PRO A N 1
ATOM 594 C CA . PRO A 1 77 ? 9.478 -4.875 -10.169 1.00 96.31 77 PRO A CA 1
ATOM 595 C C . PRO A 1 77 ? 9.065 -3.530 -10.801 1.00 96.31 77 PRO A C 1
ATOM 597 O O . PRO A 1 77 ? 9.667 -3.052 -11.774 1.00 96.31 77 PRO A O 1
ATOM 600 N N . CYS A 1 78 ? 8.066 -2.863 -10.215 1.00 96.06 78 CYS A N 1
ATOM 601 C CA . CYS A 1 78 ? 7.664 -1.513 -10.599 1.00 96.06 78 CYS A CA 1
ATOM 602 C C . CYS A 1 78 ? 8.599 -0.422 -10.053 1.00 96.06 78 CYS A C 1
ATOM 604 O O . CYS A 1 78 ? 8.415 0.749 -10.384 1.00 96.06 78 CYS A O 1
ATOM 606 N N . PHE A 1 79 ? 9.584 -0.758 -9.224 1.00 95.44 79 PHE A N 1
ATOM 607 C CA . PHE A 1 79 ? 10.571 0.184 -8.716 1.00 95.44 79 PHE A CA 1
ATOM 608 C C . PHE A 1 79 ? 11.764 0.284 -9.678 1.00 95.44 79 PHE A C 1
ATOM 610 O O . PHE A 1 79 ? 12.321 -0.715 -10.127 1.00 95.44 79 PHE A O 1
ATOM 617 N N . GLY A 1 80 ? 12.128 1.506 -10.063 1.00 92.81 80 GLY A N 1
ATOM 618 C CA . GLY A 1 80 ? 13.306 1.783 -10.879 1.00 92.81 80 GLY A CA 1
ATOM 619 C C . GLY A 1 80 ? 14.500 2.097 -9.990 1.00 92.81 80 GLY A C 1
ATOM 620 O O . GLY A 1 80 ? 14.646 3.258 -9.606 1.00 92.81 80 GLY A O 1
ATOM 621 N N . LEU A 1 81 ? 15.335 1.089 -9.711 1.00 88.88 81 LEU A N 1
ATOM 622 C CA . LEU A 1 81 ? 16.486 1.175 -8.800 1.00 88.88 81 LEU A CA 1
ATOM 623 C C . LEU A 1 81 ? 17.399 2.372 -9.109 1.00 88.88 81 LEU A C 1
ATOM 625 O O . LEU A 1 81 ? 17.630 3.189 -8.225 1.00 88.88 81 LEU A O 1
ATOM 629 N N . GLU A 1 82 ? 17.780 2.548 -10.377 1.00 89.00 82 GLU A N 1
ATOM 630 C CA . GLU A 1 82 ? 18.633 3.659 -10.840 1.00 89.00 82 GLU A CA 1
ATOM 631 C C . GLU A 1 82 ? 18.012 5.044 -10.636 1.00 89.00 82 GLU A C 1
ATOM 633 O O . GLU A 1 82 ? 18.687 6.035 -10.376 1.00 89.00 82 GLU A O 1
ATOM 638 N N . THR A 1 83 ? 16.691 5.131 -10.777 1.00 90.88 83 THR A N 1
ATOM 639 C CA . THR A 1 83 ? 15.967 6.411 -10.747 1.00 90.88 83 THR A CA 1
ATOM 640 C C . THR A 1 83 ? 15.422 6.763 -9.368 1.00 90.88 83 THR A C 1
ATOM 642 O O . THR A 1 83 ? 14.943 7.879 -9.176 1.00 90.88 83 THR A O 1
ATOM 645 N N . ASN A 1 84 ? 15.422 5.799 -8.443 1.00 89.69 84 ASN A N 1
ATOM 646 C CA . ASN A 1 84 ? 14.672 5.821 -7.189 1.00 89.69 84 ASN A CA 1
ATOM 647 C C . ASN A 1 84 ? 13.183 6.196 -7.354 1.00 89.69 84 ASN A C 1
ATOM 649 O O . ASN A 1 84 ? 12.605 6.890 -6.521 1.00 89.69 84 ASN A O 1
ATOM 653 N N . LYS A 1 85 ? 12.537 5.761 -8.445 1.00 91.50 85 LYS A N 1
ATOM 654 C CA . LYS A 1 85 ? 11.137 6.107 -8.750 1.00 91.50 85 LYS A CA 1
ATOM 655 C C . LYS A 1 85 ? 10.273 4.877 -8.971 1.00 91.50 85 LYS A C 1
ATOM 657 O O . LYS A 1 85 ? 10.704 3.876 -9.538 1.00 91.50 85 LYS A O 1
ATOM 662 N N . CYS A 1 86 ? 9.010 4.977 -8.571 1.00 93.81 86 CYS A N 1
ATOM 663 C CA . CYS A 1 86 ? 7.996 4.009 -8.969 1.00 93.81 86 CYS A CA 1
ATOM 664 C C . CYS A 1 86 ? 7.574 4.282 -10.419 1.00 93.81 86 CYS A C 1
ATOM 666 O O . CYS A 1 86 ? 7.084 5.367 -10.731 1.00 93.81 86 CYS A O 1
ATOM 668 N N . LYS A 1 87 ? 7.706 3.282 -11.290 1.00 94.56 87 LYS A N 1
ATOM 669 C CA . LYS A 1 87 ? 7.301 3.334 -12.705 1.00 94.56 87 LYS A CA 1
ATOM 670 C C . LYS A 1 87 ? 5.786 3.488 -12.876 1.00 94.56 87 LYS A C 1
ATOM 672 O O . LYS A 1 87 ? 5.332 3.954 -13.911 1.00 94.56 87 LYS A O 1
ATOM 677 N N . ILE A 1 88 ? 5.013 3.125 -11.849 1.00 95.62 88 ILE A N 1
ATOM 678 C CA . ILE A 1 88 ? 3.548 3.185 -11.843 1.00 95.62 88 ILE A CA 1
ATOM 679 C C . ILE A 1 88 ? 3.011 4.171 -10.802 1.00 95.62 88 ILE A C 1
ATOM 681 O O . ILE A 1 88 ? 1.921 3.966 -10.282 1.00 95.62 88 ILE A O 1
ATOM 685 N N . TYR A 1 89 ? 3.748 5.236 -10.460 1.00 93.69 89 TYR A N 1
ATOM 686 C CA . TYR A 1 89 ? 3.395 6.107 -9.326 1.00 93.69 89 TYR A CA 1
ATOM 687 C C . TYR A 1 89 ? 1.938 6.627 -9.358 1.00 93.69 89 TYR A C 1
ATOM 689 O O . TYR A 1 89 ? 1.248 6.609 -8.336 1.00 93.69 89 TYR A O 1
ATOM 697 N N . ALA A 1 90 ? 1.449 7.011 -10.544 1.00 93.31 90 ALA A N 1
ATOM 698 C CA . ALA A 1 90 ? 0.074 7.474 -10.775 1.00 93.31 90 ALA A CA 1
ATOM 699 C C . ALA A 1 90 ? -0.990 6.354 -10.736 1.00 93.31 90 ALA A C 1
ATOM 701 O O . ALA A 1 90 ? -2.186 6.627 -10.626 1.00 93.31 90 ALA A O 1
ATOM 702 N N . HIS A 1 91 ? -0.559 5.096 -10.821 1.00 95.62 91 HIS A N 1
ATOM 703 C CA . HIS A 1 91 ? -1.389 3.891 -10.822 1.00 95.62 91 HIS A CA 1
ATOM 704 C C . HIS A 1 91 ? -1.066 2.958 -9.647 1.00 95.62 91 HIS A C 1
ATOM 706 O O . HIS A 1 91 ? -1.329 1.759 -9.722 1.00 95.62 91 HIS A O 1
ATOM 712 N N . ARG A 1 92 ? -0.467 3.491 -8.575 1.00 95.56 92 ARG A N 1
ATOM 713 C CA . ARG A 1 92 ? -0.159 2.721 -7.366 1.00 95.56 92 ARG A CA 1
ATOM 714 C C . ARG A 1 92 ? -1.420 2.022 -6.848 1.00 95.56 92 ARG A C 1
ATOM 716 O O . ARG A 1 92 ? -2.481 2.655 -6.844 1.00 95.56 92 ARG A O 1
ATOM 723 N N . PRO A 1 93 ? -1.315 0.768 -6.377 1.00 96.06 93 PRO A N 1
ATOM 724 C CA . PRO A 1 93 ? -2.452 0.085 -5.779 1.00 96.06 93 PRO A CA 1
ATOM 725 C C . PRO A 1 93 ? -2.903 0.807 -4.515 1.00 96.06 93 PRO A C 1
ATOM 727 O O . PRO A 1 93 ? -2.149 1.593 -3.927 1.00 96.06 93 PRO A O 1
ATOM 730 N N . PHE A 1 94 ? -4.119 0.504 -4.077 1.00 96.69 94 PHE A N 1
ATOM 731 C CA . PHE A 1 94 ? -4.660 1.002 -2.820 1.00 96.69 94 PHE A CA 1
ATOM 732 C C . PHE A 1 94 ? -3.692 0.800 -1.642 1.00 96.69 94 PHE A C 1
ATOM 734 O O . PHE A 1 94 ? -3.493 1.727 -0.864 1.00 96.69 94 PHE A O 1
ATOM 741 N N . ASP A 1 95 ? -3.028 -0.354 -1.563 1.00 95.50 95 ASP A N 1
ATOM 742 C CA . ASP A 1 95 ? -2.059 -0.674 -0.505 1.00 95.50 95 ASP A CA 1
ATOM 743 C C . ASP A 1 95 ? -0.883 0.328 -0.468 1.00 95.50 95 ASP A C 1
ATOM 745 O O . ASP A 1 95 ? -0.571 0.926 0.561 1.00 95.50 95 ASP A O 1
ATOM 749 N N . CYS A 1 96 ? -0.300 0.647 -1.630 1.00 95.62 96 CYS A N 1
ATOM 750 C CA . CYS A 1 96 ? 0.752 1.666 -1.744 1.00 95.62 96 CYS A CA 1
ATOM 751 C C . CYS A 1 96 ? 0.257 3.105 -1.538 1.00 95.62 96 CYS A C 1
ATOM 753 O O . CYS A 1 96 ? 1.068 3.980 -1.230 1.00 95.62 96 CYS A O 1
ATOM 755 N N . GLN A 1 97 ? -1.023 3.384 -1.798 1.00 96.12 97 GLN A N 1
ATOM 756 C CA . GLN A 1 97 ? -1.630 4.692 -1.534 1.00 96.12 97 GLN A CA 1
ATOM 757 C C . GLN A 1 97 ? -1.905 4.889 -0.040 1.00 96.12 97 GLN A C 1
ATOM 759 O O . GLN A 1 97 ? -1.834 6.020 0.437 1.00 96.12 97 GLN A O 1
ATOM 764 N N . LEU A 1 98 ? -2.233 3.810 0.674 1.00 96.56 98 LEU A N 1
ATOM 765 C CA . LEU A 1 98 ? -2.529 3.822 2.102 1.00 96.56 98 LEU A CA 1
ATOM 766 C C . LEU A 1 98 ? -1.256 3.963 2.946 1.00 96.56 98 LEU A C 1
ATOM 768 O O . LEU A 1 98 ? -1.281 4.643 3.975 1.00 96.56 98 LEU A O 1
ATOM 772 N N . TYR A 1 99 ? -0.145 3.375 2.492 1.00 95.12 99 TYR A N 1
ATOM 773 C CA . TYR A 1 99 ? 1.150 3.464 3.164 1.00 95.12 99 TYR A CA 1
ATOM 774 C C . TYR A 1 99 ? 1.517 4.927 3.498 1.00 95.12 99 TYR A C 1
ATOM 776 O O . TYR A 1 99 ? 1.448 5.799 2.625 1.00 95.12 99 TYR A O 1
ATOM 784 N N . PRO A 1 100 ? 1.931 5.240 4.742 1.00 95.50 100 PRO A N 1
ATOM 785 C CA . PRO A 1 100 ? 2.441 4.346 5.789 1.00 95.50 100 PRO A CA 1
ATOM 786 C C . PRO A 1 100 ? 1.380 3.750 6.714 1.00 95.50 100 PRO A C 1
ATOM 788 O O . PRO A 1 100 ? 1.731 3.085 7.687 1.00 95.50 100 PRO A O 1
ATOM 791 N N . PHE A 1 101 ? 0.099 4.000 6.451 1.00 97.69 101 PHE A N 1
ATOM 792 C CA . PHE A 1 101 ? -0.980 3.340 7.171 1.00 97.69 101 PHE A CA 1
ATOM 793 C C . PHE A 1 101 ? -1.225 1.951 6.602 1.00 97.69 101 PHE A C 1
ATOM 795 O O . PHE A 1 101 ? -0.968 1.689 5.429 1.00 97.69 101 PHE A O 1
ATOM 802 N N . LEU A 1 102 ? -1.723 1.066 7.456 1.00 96.62 102 LEU A N 1
ATOM 803 C CA . LEU A 1 102 ? -1.937 -0.343 7.156 1.00 96.62 102 LEU A CA 1
ATOM 804 C C . LEU A 1 102 ? -3.239 -0.807 7.813 1.00 96.62 102 LEU A C 1
ATOM 806 O O . LEU A 1 102 ? -3.659 -0.256 8.839 1.00 96.62 102 LEU A O 1
ATOM 810 N N . LEU A 1 103 ? -3.845 -1.856 7.260 1.00 97.19 103 LEU A N 1
ATOM 811 C CA . LEU A 1 103 ? -4.906 -2.599 7.935 1.00 97.19 103 LEU A CA 1
ATOM 812 C C . LEU A 1 103 ? -4.301 -3.834 8.603 1.00 97.19 103 LEU A C 1
ATOM 814 O O . LEU A 1 103 ? -3.928 -4.796 7.936 1.00 97.19 103 LEU A O 1
ATOM 818 N N . ALA A 1 104 ? -4.199 -3.806 9.929 1.00 96.88 104 ALA A N 1
ATOM 819 C CA . ALA A 1 104 ? -3.594 -4.882 10.706 1.00 96.88 104 ALA A CA 1
ATOM 820 C C . ALA A 1 104 ? -4.657 -5.820 11.294 1.00 96.88 104 ALA A C 1
ATOM 822 O O . ALA A 1 104 ? -5.688 -5.362 11.792 1.00 96.88 104 ALA A O 1
ATOM 823 N N . ARG A 1 105 ? -4.387 -7.127 11.283 1.00 95.31 105 ARG A N 1
ATOM 824 C CA . ARG A 1 105 ? -5.150 -8.148 12.005 1.00 95.31 105 ARG A CA 1
ATOM 825 C C . ARG A 1 105 ? -4.461 -8.432 13.336 1.00 95.31 105 ARG A C 1
ATOM 827 O O . ARG A 1 105 ? -3.264 -8.701 13.369 1.00 95.31 105 ARG A O 1
ATOM 834 N N . VAL A 1 106 ? -5.225 -8.377 14.425 1.00 93.25 106 VAL A N 1
ATOM 835 C CA . VAL A 1 106 ? -4.795 -8.830 15.757 1.00 93.25 106 VAL A CA 1
ATOM 836 C C . VAL A 1 106 ? -5.959 -9.584 16.389 1.00 93.25 106 VAL A C 1
ATOM 838 O O . VAL A 1 106 ? -7.012 -8.989 16.620 1.00 93.25 106 VAL A O 1
ATOM 841 N N . SER A 1 107 ? -5.784 -10.884 16.650 1.00 87.12 107 SER A N 1
ATOM 842 C CA . SER A 1 107 ? -6.802 -11.746 17.280 1.00 87.12 107 SER A CA 1
ATOM 843 C C . SER A 1 107 ? -8.198 -11.581 16.645 1.00 87.12 107 SER A C 1
ATOM 845 O O . SER A 1 107 ? -9.153 -11.188 17.317 1.00 87.12 107 SER A O 1
ATOM 847 N N . ASP A 1 108 ? -8.286 -11.803 15.327 1.00 86.75 108 ASP A N 1
ATOM 848 C CA . ASP A 1 108 ? -9.497 -11.711 14.479 1.00 86.75 108 ASP A CA 1
ATOM 849 C C . ASP A 1 108 ? -10.155 -10.328 14.347 1.00 86.75 108 ASP A C 1
ATOM 851 O O . ASP A 1 108 ? -11.234 -10.176 13.759 1.00 86.75 108 ASP A O 1
ATOM 855 N N . LYS A 1 109 ? -9.515 -9.286 14.875 1.00 93.06 109 LYS A N 1
ATOM 856 C CA . LYS A 1 109 ? -9.981 -7.904 14.761 1.00 93.06 109 LYS A CA 1
ATOM 857 C C . LYS A 1 109 ? -9.112 -7.130 13.785 1.00 93.06 109 LYS A C 1
ATOM 859 O O . LYS A 1 109 ? -7.894 -7.290 13.757 1.00 93.06 109 LYS A O 1
ATOM 864 N N . ALA A 1 110 ? -9.757 -6.261 13.016 1.00 96.44 110 ALA A N 1
ATOM 865 C CA . ALA A 1 110 ? -9.094 -5.341 12.109 1.00 96.44 110 ALA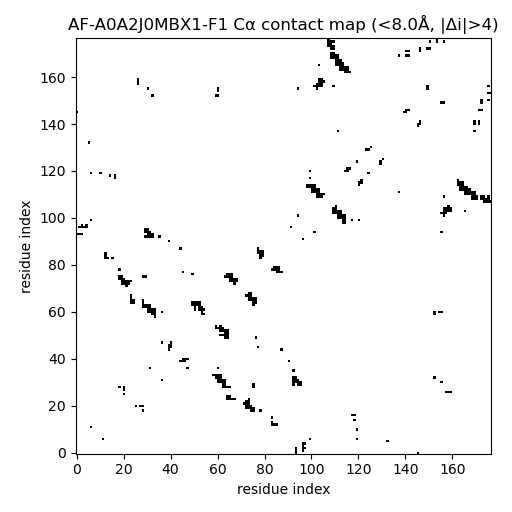 A CA 1
ATOM 866 C C . ALA A 1 110 ? -8.818 -4.002 12.801 1.00 96.44 110 ALA A C 1
ATOM 868 O O . ALA A 1 110 ? -9.698 -3.414 13.438 1.00 96.44 110 ALA A O 1
ATOM 869 N N . TYR A 1 111 ? -7.605 -3.500 12.629 1.00 97.69 111 TYR A N 1
ATOM 870 C CA . TYR A 1 111 ? -7.133 -2.244 13.188 1.00 97.69 111 TYR A CA 1
ATOM 871 C C . TYR A 1 111 ? -6.571 -1.360 12.088 1.00 97.69 111 TYR A C 1
ATOM 873 O O . TYR A 1 111 ? -5.927 -1.839 11.154 1.00 97.69 111 TYR A O 1
ATOM 881 N N . LEU A 1 112 ? -6.759 -0.053 12.247 1.00 98.06 112 LEU A N 1
ATOM 882 C CA . LEU A 1 112 ? -5.909 0.910 11.574 1.00 98.06 112 LEU A CA 1
ATOM 883 C C . LEU A 1 112 ? -4.580 0.948 12.324 1.00 98.06 112 LEU A C 1
ATOM 885 O O . LEU A 1 112 ? -4.546 1.128 13.548 1.00 98.06 112 LEU A O 1
ATOM 889 N N . ALA A 1 113 ? -3.495 0.784 11.586 1.00 97.62 113 ALA A N 1
ATOM 890 C CA . ALA A 1 113 ? -2.148 0.788 12.119 1.00 97.62 113 ALA A CA 1
ATOM 891 C C . ALA A 1 113 ? -1.223 1.637 11.244 1.00 97.62 113 ALA A C 1
ATOM 893 O O . ALA A 1 113 ? -1.624 2.117 10.181 1.00 97.62 113 ALA A O 1
ATOM 894 N N . ILE A 1 114 ? 0.004 1.845 11.709 1.00 97.06 114 ILE A N 1
ATOM 895 C CA . ILE A 1 114 ? 1.013 2.630 11.002 1.00 97.06 114 ILE A CA 1
ATOM 896 C C . ILE A 1 114 ? 2.380 1.959 11.078 1.00 97.06 114 ILE A C 1
ATOM 898 O O . ILE A 1 114 ? 2.737 1.414 12.124 1.00 97.06 114 ILE A O 1
ATOM 902 N N . ASP A 1 115 ? 3.139 2.013 9.986 1.00 95.25 115 ASP A N 1
ATOM 903 C CA . ASP A 1 115 ? 4.541 1.593 9.959 1.00 95.25 115 ASP A CA 1
ATOM 904 C C . ASP A 1 115 ? 5.428 2.659 10.619 1.00 95.25 115 ASP A C 1
ATOM 906 O O . ASP A 1 115 ? 5.619 3.766 10.098 1.00 95.25 115 ASP A O 1
ATOM 910 N N . GLU A 1 116 ? 5.993 2.319 11.776 1.00 92.50 116 GLU A N 1
ATOM 911 C CA . GLU A 1 116 ? 6.884 3.198 12.537 1.00 92.50 116 GLU A CA 1
ATOM 912 C C . GLU A 1 116 ? 8.268 3.335 11.894 1.00 92.50 116 GLU A C 1
ATOM 914 O O . GLU A 1 116 ? 9.032 4.236 12.254 1.00 92.50 116 GLU A O 1
ATOM 919 N N . ASN A 1 117 ? 8.603 2.491 10.917 1.00 91.94 117 ASN A N 1
ATOM 920 C CA . ASN A 1 117 ? 9.856 2.595 10.177 1.00 91.94 117 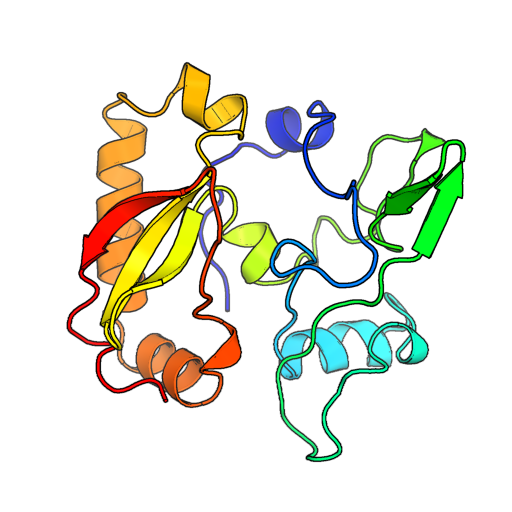ASN A CA 1
ATOM 921 C C . ASN A 1 117 ? 9.814 3.676 9.100 1.00 91.94 117 ASN A C 1
ATOM 923 O O . ASN A 1 117 ? 10.878 4.148 8.686 1.00 91.94 117 ASN A O 1
ATOM 927 N N . CYS A 1 118 ? 8.625 4.130 8.692 1.00 92.94 118 CYS A N 1
ATOM 928 C CA . CYS A 1 118 ? 8.486 5.193 7.708 1.00 92.94 118 CYS A CA 1
ATOM 929 C C . CYS A 1 118 ? 9.132 6.502 8.214 1.00 92.94 118 CYS A C 1
ATOM 931 O O . CYS A 1 118 ? 8.682 7.067 9.217 1.00 92.94 118 CYS A O 1
ATOM 933 N N . PRO A 1 119 ? 10.140 7.060 7.509 1.00 91.44 119 PRO A N 1
ATOM 934 C CA . PRO A 1 119 ? 10.805 8.292 7.939 1.00 91.44 119 PRO A CA 1
ATOM 935 C C . PRO A 1 119 ? 9.849 9.483 8.080 1.00 91.44 119 PRO A C 1
ATOM 937 O O . PRO A 1 119 ? 10.007 10.311 8.978 1.00 91.44 119 PRO A O 1
ATOM 940 N N . TYR A 1 120 ? 8.821 9.548 7.228 1.00 92.81 120 TYR A N 1
ATOM 941 C CA . TYR A 1 120 ? 7.815 10.604 7.291 1.00 92.81 120 TYR A CA 1
ATOM 942 C C . TYR A 1 120 ? 6.975 10.510 8.574 1.00 92.81 120 TYR A C 1
ATOM 944 O O . TYR A 1 120 ? 6.705 11.523 9.217 1.00 92.81 120 TYR A O 1
ATOM 952 N N . VAL A 1 121 ? 6.635 9.292 9.008 1.00 92.06 121 VAL A N 1
ATOM 953 C CA . VAL A 1 121 ? 5.923 9.054 10.274 1.00 92.06 121 VAL A CA 1
ATOM 954 C C . VAL A 1 121 ? 6.786 9.441 11.464 1.00 92.06 121 VAL A C 1
ATOM 956 O O . VAL A 1 121 ? 6.301 10.128 12.356 1.00 92.06 121 VAL A O 1
ATOM 959 N N . LYS A 1 122 ? 8.078 9.098 11.463 1.00 90.12 122 LYS A N 1
ATOM 960 C CA . LYS A 1 122 ? 8.995 9.507 12.542 1.00 90.12 122 LYS A CA 1
ATOM 961 C C . LYS A 1 122 ? 9.054 11.028 12.708 1.00 90.12 122 LYS A C 1
ATOM 963 O O . LYS A 1 122 ? 9.157 11.519 13.828 1.00 90.12 122 LYS A O 1
ATOM 968 N N . LYS A 1 123 ? 8.955 11.775 11.604 1.00 88.62 123 LYS A N 1
ATOM 969 C CA . LYS A 1 123 ? 9.000 13.243 11.605 1.00 88.62 123 LYS A CA 1
ATOM 970 C C . LYS A 1 123 ? 7.658 13.900 11.957 1.00 88.62 123 LYS A C 1
ATOM 972 O O . LYS A 1 123 ? 7.654 14.926 12.630 1.00 88.62 123 LYS A O 1
ATOM 977 N N . PHE A 1 124 ? 6.532 13.334 11.516 1.00 87.50 124 PHE A N 1
ATOM 978 C CA . PHE A 1 124 ? 5.219 14.000 11.574 1.00 87.50 124 PHE A CA 1
ATOM 979 C C . PHE A 1 124 ? 4.123 13.220 12.321 1.00 87.50 124 PHE A C 1
ATOM 981 O O . PHE A 1 124 ? 2.987 13.689 12.420 1.00 87.50 124 PHE A O 1
ATOM 988 N N . GLY A 1 125 ? 4.440 12.059 12.894 1.00 80.06 125 GLY A N 1
ATOM 989 C CA . GLY A 1 125 ? 3.484 11.119 13.492 1.00 80.06 125 GLY A CA 1
ATOM 990 C C . GLY A 1 125 ? 2.773 11.589 14.762 1.00 80.06 125 GLY A C 1
ATOM 991 O O . GLY A 1 125 ? 1.805 10.965 15.181 1.00 80.06 125 GLY A O 1
ATOM 992 N N . SER A 1 126 ? 3.199 12.706 15.351 1.00 85.56 126 SER A N 1
ATOM 993 C CA . SER A 1 126 ? 2.557 13.302 16.536 1.00 85.56 126 SER A CA 1
ATOM 994 C C . SER A 1 126 ? 1.840 14.623 16.235 1.00 85.56 126 SER A C 1
ATOM 996 O O . SER A 1 126 ? 1.387 15.308 17.152 1.00 85.56 126 SER A O 1
ATOM 998 N N . THR A 1 127 ? 1.745 15.010 14.961 1.00 92.81 127 THR A N 1
ATOM 999 C CA . THR A 1 127 ? 1.147 16.286 14.542 1.00 92.81 12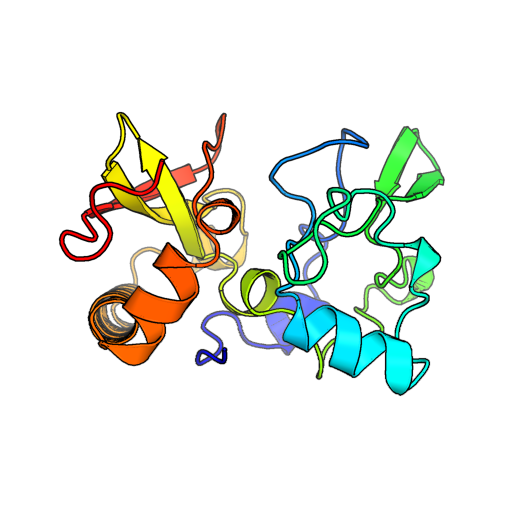7 THR A CA 1
ATOM 1000 C C . THR A 1 127 ? -0.382 16.240 14.532 1.00 92.81 127 THR A C 1
ATOM 1002 O O . THR A 1 127 ? -0.995 15.172 14.514 1.00 92.81 127 THR A O 1
ATOM 1005 N N . GLN A 1 128 ? -1.017 17.415 14.497 1.00 94.69 128 GLN A N 1
ATOM 1006 C CA . GLN A 1 128 ? -2.465 17.505 14.301 1.00 94.69 128 GLN A CA 1
ATOM 1007 C C . GLN A 1 128 ? -2.889 16.933 12.939 1.00 94.69 128 GLN A C 1
ATOM 1009 O O . GLN A 1 128 ? -3.854 16.182 12.881 1.00 94.69 128 GLN A O 1
ATOM 1014 N N . ALA A 1 129 ? -2.097 17.165 11.886 1.00 93.12 129 ALA A N 1
ATOM 1015 C CA . ALA A 1 129 ? -2.338 16.600 10.558 1.00 93.12 129 ALA A CA 1
ATOM 1016 C C . ALA A 1 129 ? -2.420 15.062 10.573 1.00 93.12 129 ALA A C 1
ATOM 1018 O O . ALA A 1 129 ? -3.296 14.486 9.934 1.00 93.12 129 ALA A O 1
ATOM 1019 N N . MET A 1 130 ? -1.559 14.388 11.347 1.00 94.81 130 MET A N 1
ATOM 1020 C CA . MET A 1 130 ? -1.638 12.934 11.543 1.00 94.81 130 MET A CA 1
ATOM 1021 C C . MET A 1 130 ? -2.964 12.521 12.196 1.00 94.81 130 MET A C 1
ATOM 1023 O O . MET A 1 130 ? -3.618 11.589 11.736 1.00 94.81 130 MET A O 1
ATOM 1027 N N . LYS A 1 131 ? -3.391 13.223 13.252 1.00 95.94 131 LYS A N 1
ATOM 1028 C CA . LYS A 1 131 ? -4.656 12.927 13.948 1.00 95.94 131 LYS A CA 1
ATOM 1029 C C . LYS A 1 131 ? -5.868 13.124 13.038 1.00 95.94 131 LYS A C 1
ATOM 1031 O O . LYS A 1 131 ? -6.781 12.299 13.057 1.00 95.94 131 LYS A O 1
ATOM 1036 N N . ASP A 1 132 ? -5.870 14.191 12.248 1.00 97.00 132 ASP A N 1
ATOM 1037 C CA . ASP A 1 132 ? -6.953 14.494 11.311 1.00 97.00 132 ASP A CA 1
ATOM 1038 C C . ASP A 1 132 ? -7.013 13.450 10.195 1.00 97.00 132 ASP A C 1
ATOM 1040 O O . ASP A 1 132 ? -8.089 12.955 9.865 1.00 97.00 132 ASP A O 1
ATOM 1044 N N . TYR A 1 133 ? -5.855 13.020 9.693 1.00 97.56 133 TYR A N 1
ATOM 1045 C CA . TYR A 1 133 ? -5.787 11.975 8.681 1.00 97.56 133 TYR A CA 1
ATOM 1046 C C . TYR A 1 133 ? -6.211 10.596 9.219 1.00 97.56 133 TYR A C 1
ATOM 1048 O O . TYR A 1 133 ? -6.914 9.851 8.538 1.00 97.56 133 TYR A O 1
ATOM 1056 N N . VAL A 1 134 ? -5.874 10.264 10.471 1.00 97.56 134 VAL A N 1
ATOM 1057 C CA . VAL A 1 134 ? -6.397 9.060 11.143 1.00 97.56 134 VAL A CA 1
ATOM 1058 C C . VAL A 1 134 ? -7.922 9.099 11.231 1.00 97.56 134 VAL A C 1
ATOM 1060 O O . VAL A 1 134 ? -8.571 8.092 10.954 1.00 97.56 134 VAL A O 1
ATOM 1063 N N . ARG A 1 135 ? -8.510 10.252 11.575 1.00 97.88 135 ARG A N 1
ATOM 1064 C CA . ARG A 1 135 ? -9.971 10.423 11.610 1.00 97.88 135 ARG A CA 1
ATOM 1065 C C . ARG A 1 135 ? -10.591 10.213 10.229 1.00 97.88 135 ARG A C 1
ATOM 1067 O O . ARG A 1 135 ? -11.531 9.432 10.112 1.00 97.88 135 ARG A O 1
ATOM 1074 N N . TYR A 1 136 ? -10.010 10.831 9.201 1.00 98.19 136 TYR A N 1
ATOM 1075 C CA . TYR A 1 136 ? -10.397 10.624 7.806 1.00 98.19 136 TYR A CA 1
ATOM 1076 C C . TYR A 1 136 ? -10.395 9.136 7.426 1.00 98.19 136 TYR A C 1
ATOM 1078 O O . TYR A 1 136 ? -11.389 8.638 6.901 1.00 98.19 136 TYR A O 1
ATOM 1086 N N . LEU A 1 137 ? -9.325 8.398 7.740 1.00 98.25 137 LEU A N 1
ATOM 1087 C CA . LEU A 1 137 ? -9.252 6.970 7.425 1.00 98.25 137 LEU A CA 1
ATOM 1088 C C . LEU A 1 137 ? -10.306 6.153 8.180 1.00 98.25 137 LEU A C 1
ATOM 1090 O O . LEU A 1 137 ? -10.910 5.255 7.598 1.00 98.25 137 LEU A O 1
ATOM 1094 N N . VAL A 1 138 ? -10.565 6.456 9.455 1.00 97.88 138 VAL A N 1
ATOM 1095 C CA . VAL A 1 138 ? -11.623 5.782 10.229 1.00 97.88 138 VAL A CA 1
ATOM 1096 C C . VAL A 1 138 ? -12.999 6.001 9.595 1.00 97.88 138 VAL A C 1
ATOM 1098 O O . VAL A 1 138 ? -13.788 5.055 9.497 1.00 97.88 138 VAL A O 1
ATOM 1101 N N . GLU A 1 139 ? -13.288 7.219 9.137 1.00 97.56 139 GLU A N 1
ATOM 1102 C CA . GLU A 1 139 ? -14.525 7.545 8.420 1.00 97.56 139 GLU A CA 1
ATOM 1103 C C . GLU A 1 139 ? -14.591 6.831 7.064 1.00 97.56 139 GLU A C 1
ATOM 1105 O O . GLU A 1 139 ? -15.594 6.179 6.764 1.00 97.56 139 GLU A O 1
ATOM 1110 N N . PHE A 1 140 ? -13.501 6.851 6.294 1.00 97.94 140 PHE A N 1
ATOM 1111 C CA . PHE A 1 140 ? -13.376 6.162 5.009 1.00 97.94 140 PHE A CA 1
ATOM 1112 C C . PHE A 1 140 ? -13.627 4.652 5.136 1.00 97.94 140 PHE A C 1
ATOM 1114 O O . PHE A 1 140 ? -14.467 4.092 4.429 1.00 97.94 140 PHE A O 1
ATOM 1121 N N . PHE A 1 141 ? -12.975 3.988 6.095 1.00 97.44 141 PHE A N 1
ATOM 1122 C CA . PHE A 1 141 ? -13.168 2.559 6.370 1.00 97.44 141 PHE A CA 1
ATOM 1123 C C . PHE A 1 141 ? -14.526 2.232 7.001 1.00 97.44 141 PHE A C 1
ATOM 1125 O O . PHE A 1 141 ? -14.890 1.060 7.114 1.00 97.44 141 PHE A O 1
ATOM 1132 N N . SER A 1 142 ? -15.301 3.249 7.379 1.00 96.06 142 SER A N 1
ATOM 1133 C CA . SER A 1 142 ? -16.659 3.095 7.895 1.00 96.06 142 SER A CA 1
ATOM 1134 C C . SER A 1 142 ? -17.750 3.183 6.822 1.00 96.06 142 SER A C 1
ATOM 1136 O O . SER A 1 142 ? -18.923 2.965 7.160 1.00 96.06 142 SER A O 1
ATOM 1138 N N . LEU A 1 143 ? -17.389 3.486 5.568 1.00 96.88 143 LEU A N 1
ATOM 1139 C CA . LEU A 1 143 ? -18.301 3.562 4.425 1.00 96.88 143 LEU A CA 1
ATOM 1140 C C . LEU A 1 143 ? -18.732 2.164 3.953 1.00 96.88 143 LEU A C 1
ATOM 1142 O O . LEU A 1 143 ? -17.920 1.248 3.839 1.00 96.88 143 LEU A O 1
ATOM 1146 N N . VAL A 1 144 ? -20.018 2.001 3.625 1.00 95.75 144 VAL A N 1
ATOM 1147 C CA . VAL A 1 144 ? -20.623 0.695 3.284 1.00 95.75 144 VAL A CA 1
ATOM 1148 C C . VAL A 1 144 ? -19.949 0.030 2.080 1.00 95.75 144 VAL A C 1
ATOM 1150 O O . VAL A 1 144 ? -19.676 -1.170 2.106 1.00 95.75 144 VAL A O 1
ATOM 1153 N N . ASN A 1 145 ? -19.651 0.798 1.031 1.00 95.12 145 ASN A N 1
ATOM 1154 C CA . ASN A 1 145 ? -18.967 0.296 -0.159 1.00 95.12 145 ASN A CA 1
ATOM 1155 C C . ASN A 1 145 ? -17.527 -0.142 0.151 1.00 95.12 145 ASN A C 1
ATOM 1157 O O . ASN A 1 145 ? -17.097 -1.178 -0.347 1.00 95.12 145 ASN A O 1
ATOM 1161 N N . ILE A 1 146 ? -16.809 0.595 1.003 1.00 95.88 146 ILE A N 1
ATOM 1162 C CA . ILE A 1 146 ? -15.438 0.253 1.407 1.00 95.88 146 ILE A CA 1
ATOM 1163 C C . ILE A 1 146 ? -15.427 -1.015 2.263 1.00 95.88 146 ILE A C 1
ATOM 1165 O O . ILE A 1 146 ? -14.654 -1.931 1.993 1.00 95.88 146 ILE A O 1
ATOM 1169 N N . ILE A 1 147 ? -16.348 -1.127 3.224 1.00 95.44 147 ILE A N 1
ATOM 1170 C CA . ILE A 1 147 ? -16.521 -2.344 4.029 1.00 95.44 147 ILE A CA 1
ATOM 1171 C C . ILE A 1 147 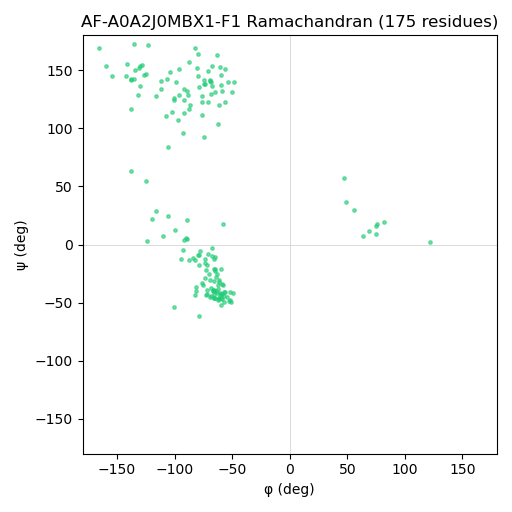? -16.797 -3.551 3.130 1.00 95.44 147 ILE A C 1
ATOM 1173 O O . ILE A 1 147 ? -16.204 -4.607 3.336 1.00 95.44 147 ILE A O 1
ATOM 1177 N N . LYS A 1 148 ? -17.671 -3.408 2.124 1.00 93.69 148 LYS A N 1
ATOM 1178 C CA . LYS A 1 148 ? -17.975 -4.489 1.176 1.00 93.69 148 LYS A CA 1
ATOM 1179 C C . LYS A 1 148 ? -16.728 -4.929 0.406 1.00 93.69 148 LYS A C 1
ATOM 1181 O O . LYS A 1 148 ? -16.503 -6.129 0.288 1.00 93.69 148 LYS A O 1
ATOM 1186 N N . VAL A 1 149 ? -15.919 -3.983 -0.077 1.00 92.75 149 VAL A N 1
ATOM 1187 C CA . VAL A 1 149 ? -14.670 -4.298 -0.789 1.00 92.75 149 VAL A CA 1
ATOM 1188 C C . VAL A 1 149 ? -13.693 -5.032 0.125 1.00 92.75 149 VAL A C 1
ATOM 1190 O O . VAL A 1 149 ? -13.191 -6.079 -0.268 1.00 92.75 149 VAL A O 1
ATOM 1193 N N . ILE A 1 150 ? -13.468 -4.548 1.349 1.00 93.50 150 ILE A N 1
ATOM 1194 C CA . ILE A 1 150 ? -12.533 -5.187 2.291 1.00 93.50 150 ILE A CA 1
ATOM 1195 C C . ILE A 1 150 ? -13.030 -6.572 2.716 1.00 93.50 150 ILE A C 1
ATOM 1197 O O . ILE A 1 150 ? -12.242 -7.506 2.782 1.00 93.50 150 ILE A O 1
ATOM 1201 N N . LYS A 1 151 ? -14.336 -6.749 2.948 1.00 91.31 151 LYS A N 1
ATOM 1202 C CA . LYS A 1 151 ? -14.908 -8.069 3.263 1.00 91.31 151 LYS A CA 1
ATOM 1203 C C . LYS A 1 151 ? -14.813 -9.062 2.110 1.00 91.31 151 LYS A C 1
ATOM 1205 O O . LYS A 1 151 ? -14.685 -10.250 2.368 1.00 91.31 151 LYS A O 1
ATOM 1210 N N . GLY A 1 152 ? -14.871 -8.587 0.867 1.00 90.06 152 GLY A N 1
ATOM 1211 C CA . GLY A 1 152 ? -14.603 -9.411 -0.313 1.00 90.06 152 GLY A CA 1
ATOM 1212 C C . GLY A 1 152 ? -13.114 -9.641 -0.584 1.00 90.06 152 GLY A C 1
ATOM 1213 O O . GLY A 1 152 ? -12.789 -10.424 -1.462 1.00 90.06 152 GLY A O 1
ATOM 1214 N N . ASN A 1 153 ? -12.225 -8.950 0.136 1.00 90.00 153 ASN A N 1
ATOM 1215 C CA . ASN A 1 153 ? -10.775 -9.037 -0.019 1.00 90.00 153 ASN A CA 1
ATOM 1216 C C . ASN A 1 153 ? -10.095 -9.060 1.371 1.00 90.00 153 ASN A C 1
ATOM 1218 O O . ASN A 1 153 ? -9.372 -8.117 1.725 1.00 90.00 153 ASN A O 1
ATOM 1222 N N . PRO A 1 154 ? -10.338 -10.092 2.205 1.00 90.00 154 PRO A N 1
ATOM 1223 C CA . PRO A 1 154 ? -9.812 -10.165 3.573 1.00 90.00 154 PRO A CA 1
ATOM 1224 C C . PRO A 1 154 ? -8.276 -10.143 3.646 1.00 90.00 154 PRO A C 1
ATOM 1226 O O . PRO A 1 154 ? -7.722 -9.740 4.672 1.00 90.00 154 PRO A O 1
ATOM 1229 N N . GLN A 1 155 ? -7.586 -10.486 2.554 1.00 89.00 155 GLN A N 1
ATOM 1230 C CA . GLN A 1 155 ? -6.137 -10.377 2.392 1.00 89.00 155 GLN A CA 1
ATOM 1231 C C . GLN A 1 155 ? -5.613 -8.931 2.413 1.00 89.00 155 GLN A C 1
ATOM 1233 O O . GLN A 1 155 ? -4.411 -8.735 2.529 1.00 89.00 155 GLN A O 1
ATOM 1238 N N . ILE A 1 156 ? -6.452 -7.896 2.350 1.00 91.88 156 ILE A N 1
ATOM 1239 C CA . ILE A 1 156 ? -5.981 -6.516 2.593 1.00 91.88 156 ILE A CA 1
ATOM 1240 C C . ILE A 1 156 ? -5.612 -6.327 4.071 1.00 91.88 156 ILE A C 1
ATOM 1242 O O . ILE A 1 156 ? -4.726 -5.543 4.400 1.00 91.88 156 ILE A O 1
ATOM 1246 N N . VAL A 1 157 ? -6.283 -7.047 4.974 1.00 94.62 157 VAL A N 1
ATOM 1247 C CA . VAL A 1 157 ? -6.005 -6.990 6.410 1.00 94.62 157 VAL A CA 1
ATOM 1248 C C . VAL A 1 157 ? -4.995 -8.079 6.745 1.00 94.62 157 VAL A C 1
ATOM 1250 O O . VAL A 1 157 ? -5.211 -9.248 6.426 1.00 94.62 157 VAL A O 1
ATOM 1253 N N . GLN A 1 158 ? -3.871 -7.706 7.349 1.00 93.69 158 GLN A N 1
ATOM 1254 C CA . GLN A 1 158 ? -2.684 -8.561 7.433 1.00 93.69 158 GLN A CA 1
ATOM 1255 C C . GLN A 1 158 ? -2.125 -8.635 8.848 1.00 93.69 158 GLN A C 1
ATOM 1257 O O . GLN A 1 158 ? -2.251 -7.696 9.631 1.00 93.69 158 GLN A O 1
ATOM 1262 N N . GLU A 1 159 ? -1.479 -9.748 9.176 1.00 94.81 159 GLU A N 1
ATOM 1263 C CA . GLU A 1 159 ? -0.699 -9.860 10.406 1.00 94.81 159 GLU A CA 1
ATOM 1264 C C . GLU A 1 159 ? 0.719 -9.362 10.139 1.00 94.81 159 GLU A C 1
ATOM 1266 O O . GLU A 1 159 ? 1.445 -9.913 9.311 1.00 94.81 159 GLU A O 1
ATOM 1271 N N . TYR A 1 160 ? 1.105 -8.288 10.823 1.00 94.06 160 TYR A N 1
ATOM 1272 C CA . TYR A 1 160 ? 2.432 -7.704 10.683 1.00 94.06 160 TYR A CA 1
ATOM 1273 C C . TYR A 1 160 ? 3.321 -8.151 11.848 1.00 94.06 160 TYR A C 1
ATOM 1275 O O . TYR A 1 160 ? 2.939 -7.955 13.003 1.00 94.06 160 TYR A O 1
ATOM 1283 N N . PRO A 1 161 ? 4.509 -8.724 11.583 1.00 86.00 161 PRO A N 1
ATOM 1284 C CA . PRO A 1 161 ? 5.323 -9.343 12.627 1.00 86.00 161 PRO A CA 1
ATOM 1285 C C . PRO A 1 161 ? 6.022 -8.336 13.556 1.00 86.00 161 PRO A C 1
ATOM 1287 O O . PRO A 1 161 ? 6.314 -8.665 14.701 1.00 86.00 161 PRO A O 1
ATOM 1290 N N . HIS A 1 162 ? 6.344 -7.132 13.075 1.00 89.25 162 HIS A N 1
ATOM 1291 C CA . HIS A 1 162 ? 7.049 -6.088 13.830 1.00 89.25 162 HIS A CA 1
ATOM 1292 C C . HIS A 1 162 ? 6.952 -4.734 13.115 1.00 89.25 162 HIS A C 1
ATOM 1294 O O . HIS A 1 162 ? 6.542 -4.670 11.961 1.00 89.25 162 HIS A O 1
ATOM 1300 N N . GLY A 1 163 ? 7.356 -3.651 13.789 1.00 89.88 163 GLY A N 1
ATOM 1301 C CA . GLY A 1 163 ? 7.470 -2.315 13.183 1.00 89.88 163 GLY A CA 1
ATOM 1302 C C . GLY A 1 163 ? 6.142 -1.599 12.933 1.00 89.88 163 GLY A C 1
ATOM 1303 O O . GLY A 1 163 ? 6.125 -0.555 12.290 1.00 89.88 163 GLY A O 1
ATOM 1304 N N . VAL A 1 164 ? 5.037 -2.148 13.439 1.00 95.19 164 VAL A N 1
ATOM 1305 C CA . VAL A 1 164 ? 3.695 -1.596 13.265 1.00 95.19 164 VAL A CA 1
ATOM 1306 C C . VAL A 1 164 ? 3.122 -1.178 14.609 1.00 95.19 164 VAL A C 1
ATOM 1308 O O . VAL A 1 164 ? 3.038 -1.980 15.539 1.00 95.19 164 VAL A O 1
ATOM 1311 N N . LYS A 1 165 ? 2.654 0.067 14.683 1.00 96.06 165 LYS A N 1
ATOM 1312 C CA . LYS A 1 165 ? 1.908 0.585 15.827 1.00 96.06 165 LYS A CA 1
ATOM 1313 C C . LYS A 1 165 ? 0.418 0.585 15.534 1.00 96.06 165 LYS A C 1
ATOM 1315 O O . LYS A 1 165 ? -0.044 1.213 14.581 1.00 96.06 165 LYS A O 1
ATOM 1320 N N . ILE A 1 166 ? -0.343 -0.076 16.399 1.00 96.94 166 ILE A N 1
ATOM 1321 C CA . ILE A 1 166 ? -1.805 -0.039 16.368 1.00 96.94 166 ILE A CA 1
ATOM 1322 C C . ILE A 1 166 ? -2.286 1.359 16.766 1.00 96.94 166 ILE A C 1
ATOM 1324 O O . ILE A 1 166 ? -1.869 1.899 17.792 1.00 96.94 166 ILE A O 1
ATOM 1328 N N . LEU A 1 167 ? -3.168 1.942 15.952 1.00 96.62 167 LEU A N 1
ATOM 1329 C CA . LEU A 1 167 ? -3.734 3.269 16.192 1.00 96.62 167 LEU A CA 1
ATOM 1330 C C . LEU A 1 167 ? -5.139 3.177 16.776 1.00 96.62 167 LEU A C 1
ATOM 1332 O O . LEU A 1 167 ? -5.418 3.769 17.815 1.00 96.62 167 LEU A O 1
ATOM 1336 N N . THR A 1 168 ? -6.034 2.447 16.109 1.00 97.31 168 THR A N 1
ATOM 1337 C CA . THR A 1 168 ? -7.421 2.299 16.563 1.00 97.31 168 THR A CA 1
ATOM 1338 C C . THR A 1 168 ? -8.088 1.069 15.956 1.00 97.31 168 THR A C 1
ATOM 1340 O O . THR A 1 168 ? -7.720 0.608 14.875 1.00 97.31 168 THR A O 1
ATOM 1343 N N . LEU A 1 169 ? -9.083 0.533 16.660 1.00 97.12 169 LEU A N 1
ATOM 1344 C CA . LEU A 1 169 ? -9.929 -0.555 16.178 1.00 97.12 169 LEU A CA 1
ATOM 1345 C C . LEU A 1 169 ? -10.835 -0.059 15.041 1.00 97.12 169 LEU A C 1
ATOM 1347 O O . LEU A 1 169 ? -11.391 1.036 15.119 1.00 97.12 169 LEU A O 1
ATOM 1351 N N . LEU A 1 170 ? -11.048 -0.898 14.025 1.00 96.81 170 LEU A N 1
ATOM 1352 C CA . LEU A 1 170 ? -12.034 -0.672 12.966 1.00 96.81 170 LEU A CA 1
ATOM 1353 C C . LEU A 1 170 ? -13.239 -1.606 13.181 1.00 96.81 170 LEU A C 1
ATOM 1355 O O . LEU A 1 170 ? -13.312 -2.683 12.587 1.00 96.81 170 LEU A O 1
ATOM 1359 N N . PRO A 1 171 ? -14.219 -1.228 14.026 1.00 90.81 171 PRO A N 1
ATOM 1360 C CA . PRO A 1 171 ? -15.260 -2.145 14.504 1.00 90.81 171 PRO A CA 1
ATOM 1361 C C . PRO A 1 171 ? -16.205 -2.639 13.402 1.00 90.81 171 PRO A C 1
ATOM 1363 O O . PRO A 1 171 ? -16.843 -3.676 13.548 1.00 90.81 171 PRO A O 1
ATOM 1366 N N . LYS A 1 172 ? -16.302 -1.929 12.274 1.00 90.38 172 LYS A N 1
ATOM 1367 C CA . LYS A 1 172 ? -17.139 -2.356 11.142 1.00 90.38 172 LYS A CA 1
ATOM 1368 C C . LYS A 1 172 ? -16.480 -3.431 10.263 1.00 90.38 172 LYS A C 1
ATOM 1370 O O . LYS A 1 172 ? -17.149 -4.012 9.409 1.00 90.38 172 LYS A O 1
ATOM 1375 N N . LEU A 1 173 ? -15.196 -3.714 10.496 1.00 88.62 173 LEU A N 1
ATOM 1376 C CA . LEU A 1 173 ? -14.387 -4.701 9.777 1.00 88.62 173 LEU A CA 1
ATOM 1377 C C . LEU A 1 173 ? -14.127 -5.976 10.608 1.00 88.62 173 LEU A C 1
ATOM 1379 O O . LEU A 1 173 ? -13.150 -6.681 10.383 1.00 88.62 173 LEU A O 1
ATOM 1383 N N . ILE A 1 174 ? -14.988 -6.287 11.581 1.00 74.69 174 ILE A N 1
ATOM 1384 C CA . ILE A 1 174 ? -14.906 -7.531 12.369 1.00 74.69 174 ILE A CA 1
ATOM 1385 C C . ILE A 1 174 ? -15.306 -8.742 11.506 1.00 74.69 174 ILE A C 1
ATOM 1387 O O . ILE A 1 174 ? -16.161 -8.629 10.621 1.00 74.69 174 ILE A O 1
ATOM 1391 N N . GLY A 1 175 ? -14.722 -9.908 11.806 1.00 69.00 175 GLY A N 1
ATOM 1392 C CA . GLY A 1 175 ? -15.097 -11.189 11.199 1.00 69.00 175 GLY A CA 1
ATOM 1393 C C . GLY A 1 175 ? -14.468 -11.440 9.829 1.00 69.00 175 GLY A C 1
ATOM 1394 O O . GLY A 1 175 ? -14.985 -12.256 9.072 1.00 69.00 175 GLY A O 1
ATOM 1395 N N . LEU A 1 176 ? -13.381 -10.732 9.510 1.00 69.19 176 LEU A N 1
ATOM 1396 C CA . LEU A 1 176 ? -12.531 -11.020 8.356 1.00 69.19 176 LEU A CA 1
ATOM 1397 C C . LEU A 1 176 ? -11.700 -12.270 8.668 1.00 69.19 176 LEU A C 1
ATOM 1399 O O . LEU A 1 176 ? -10.649 -12.162 9.305 1.00 69.19 176 LEU A O 1
ATOM 1403 N N . LYS A 1 177 ? -12.225 -13.431 8.272 1.00 55.88 177 LYS A N 1
ATOM 1404 C CA . LYS A 1 177 ? -11.492 -14.700 8.259 1.00 55.88 177 LYS A CA 1
ATOM 1405 C C . LYS A 1 177 ? -10.678 -14.806 6.981 1.00 55.88 177 LYS A C 1
ATOM 1407 O O . LYS A 1 177 ? -11.230 -14.418 5.928 1.00 55.88 177 LYS A O 1
#

Foldseek 3Di:
DADDALQDPVRLLPDPPPQKALDQDDLRADKAFLVLLCVCCVVVNDPNVQFPPPDPDRGAIGGGGWDADPPNMTGRPQADPVRSDRSCVVSGGPRVRCPQWAFEDDPQFTFTKGQQPPPVCVVPVPDPSVVVVVVVVLVVCVDPVNLVSCLVHVSSYYHDPDRMGTDGTNVSNGPSD